Protein AF-A0A401NUE8-F1 (afdb_monomer)

Solvent-accessible surface area (backbone atoms only — not comparable to full-atom values): 13425 Å² total; per-residue (Å²): 134,87,85,87,86,86,84,87,84,83,85,82,85,78,88,81,87,78,81,85,80,76,94,73,85,77,80,76,77,89,67,96,67,96,67,89,74,79,69,79,79,77,74,78,69,69,94,63,81,48,71,63,58,51,48,37,50,53,36,49,52,46,35,54,51,25,50,51,48,31,54,54,28,46,51,53,25,51,53,28,44,49,52,24,38,51,32,46,52,51,43,43,52,52,52,54,53,48,63,75,38,66,96,75,61,53,72,72,56,48,51,55,53,50,51,52,52,52,52,37,51,53,52,26,48,54,30,45,55,52,22,53,58,29,46,57,52,28,54,51,23,48,54,47,29,53,54,27,18,50,51,15,44,76,55,71,32,54,71,59,16,56,50,40,51,52,52,48,54,53,49,51,53,56,50,50,59,54,48,53,51,34,52,54,46,50,54,51,39,53,52,53,53,54,52,47,54,52,53,50,53,52,49,55,51,51,54,49,50,52,53,56,67,72,58,59,76,72,70,88,74,72,65,79,80,75,80,72,87,133

Secondary structure (DSSP, 8-state):
-----------------PPP--------------------------SPPPHHHHHHHHHHHHHHHHHHHHHHHHHHHHHHHHHHHHHHHHHHHHHHHHHTTTTTS-HHHHHHHHHHHHHHHHHHHHHHHHHHHHHHHHHHHHHHHHHHHHHHHHTT-HHHHHHHHHHHHHHHHHHHHHHHHHHHHHHHHHHHHHHHHHHHHHHHHHHHHHHHHTT--------GGGS---

InterPro domains:
  IPR009062 Smac/DIABLO-like superfamily [SSF46984] (49-230)
  IPR015142 Smac/DIABLO protein [PF09057] (22-230)
  IPR015142 Smac/DIABLO protein [PTHR32247] (23-230)

Mean predicted aligned error: 14.66 Å

Foldseek 3Di:
DDDDDDDDDDDDDDDDDDDDDDDDDDPDDDDPDDDPPPDPPPPVDDPDQDVLNVLLVVLLVLLVVLLVQLVVLLVQLLVLLVQLLVLLVVLLVLLVVLLVCPPPDDPVVNVVSVVVSVVSVVSSVVSVVSNVVSVVSNVVSLVSLQVSLVSCVVSVVPVSNVVSVVSSVVSVVSSVVSVVSSVVSVVSSVVSVVVSVVSVVVSVVVVVVVVVVVPDPDPPPPPCVPVDDD

Sequence (230 aa):
MSRCSRLSRTFSV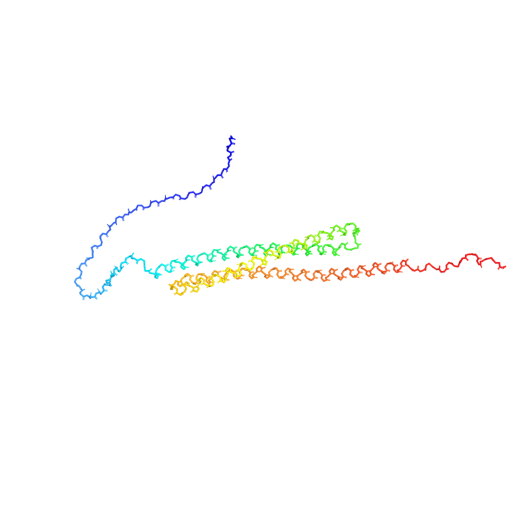ALYHSRSPCRRWQRVALGLGATLAAVPISQSESTALTHEDLIKRAVSLVTDGANTFLSQTTLALIDALTEYTKAVHILISLQRRYAGLVGHISEKEEEAIWQVIIEARVKMNMHREKYLSFEARWMAAVSLSEKAAEAAYQAGADSASVTAHTHIQMAQSQVEEIKQLALKAEAKLAQVQVEEIVVKRIEEAAVKARKEAGNLPAKEEVPEQYLRED

Organism: Scyliorhinus torazame (NCBI:txid75743)

Structure (mmCIF, N/CA/C/O backbone):
data_AF-A0A401NUE8-F1
#
_entry.id   AF-A0A401NUE8-F1
#
loop_
_atom_site.group_PDB
_atom_site.id
_atom_site.type_symbol
_atom_site.label_atom_id
_atom_site.label_alt_id
_atom_site.label_comp_id
_atom_site.label_asym_id
_atom_site.label_entity_id
_atom_site.label_seq_id
_atom_site.pdbx_PDB_ins_code
_atom_site.Cartn_x
_atom_site.Cartn_y
_atom_site.Cartn_z
_atom_site.occupancy
_atom_site.B_iso_or_equiv
_atom_site.auth_seq_id
_atom_site.auth_comp_id
_atom_site.auth_asym_id
_atom_site.auth_atom_id
_atom_site.pdbx_PDB_model_num
ATOM 1 N N . MET A 1 1 ? 4.935 47.899 -3.147 1.00 37.03 1 MET A N 1
ATOM 2 C CA . MET A 1 1 ? 6.133 48.414 -2.446 1.00 37.03 1 MET A CA 1
ATOM 3 C C . MET A 1 1 ? 6.578 47.373 -1.425 1.00 37.03 1 MET A C 1
ATOM 5 O O . MET A 1 1 ? 5.709 46.842 -0.754 1.00 37.03 1 MET A O 1
ATOM 9 N N . SER A 1 2 ? 7.892 47.100 -1.382 1.00 38.12 2 SER A N 1
ATOM 10 C CA . SER A 1 2 ? 8.688 46.385 -0.348 1.00 38.12 2 SER A CA 1
ATOM 11 C C . SER A 1 2 ? 8.310 44.926 -0.028 1.00 38.12 2 SER A C 1
ATOM 13 O O . SER A 1 2 ? 7.248 44.680 0.519 1.00 38.12 2 SER A O 1
ATOM 15 N N . ARG A 1 3 ? 9.028 43.875 -0.466 1.00 36.88 3 ARG A N 1
ATOM 16 C CA . ARG A 1 3 ? 10.446 43.421 -0.331 1.00 36.88 3 ARG A CA 1
ATOM 17 C C . ARG A 1 3 ? 10.878 42.913 1.060 1.00 36.88 3 ARG A C 1
ATOM 19 O O . ARG A 1 3 ? 10.709 43.605 2.053 1.00 36.88 3 ARG A O 1
ATOM 26 N N . CYS A 1 4 ? 11.603 41.781 0.984 1.00 39.56 4 CYS A N 1
ATOM 27 C CA . CYS A 1 4 ? 12.468 41.082 1.955 1.00 39.56 4 CYS A CA 1
ATOM 28 C C . CYS A 1 4 ? 11.778 40.168 2.989 1.00 39.56 4 CYS A C 1
ATOM 30 O O . CYS A 1 4 ? 10.793 40.554 3.592 1.00 39.56 4 CYS A O 1
ATOM 32 N N . SER A 1 5 ? 12.249 38.956 3.317 1.00 37.97 5 SER A N 1
ATOM 33 C CA . SER A 1 5 ? 13.375 38.114 2.854 1.00 37.97 5 SER A CA 1
ATOM 34 C C . SER A 1 5 ? 13.415 36.851 3.733 1.00 37.97 5 SER A C 1
ATOM 36 O O . SER A 1 5 ? 13.345 36.999 4.956 1.00 37.97 5 SER A O 1
ATOM 38 N N . ARG A 1 6 ? 13.609 35.636 3.186 1.00 39.34 6 ARG A N 1
ATOM 39 C CA . ARG A 1 6 ? 14.132 34.507 3.987 1.00 39.34 6 ARG A CA 1
ATOM 40 C C . ARG A 1 6 ? 14.741 33.364 3.149 1.00 39.34 6 ARG A C 1
ATOM 42 O O . ARG A 1 6 ? 14.037 32.591 2.521 1.00 39.34 6 ARG A O 1
ATOM 49 N N . LEU A 1 7 ? 16.076 33.324 3.199 1.00 41.44 7 LEU A N 1
ATOM 50 C CA . LEU A 1 7 ? 16.992 32.172 3.224 1.00 41.44 7 LEU A CA 1
ATOM 51 C C . LEU A 1 7 ? 16.869 31.066 2.158 1.00 41.44 7 LEU A C 1
ATOM 53 O O . LEU A 1 7 ? 16.272 30.017 2.366 1.00 41.44 7 LEU A O 1
ATOM 57 N N . SER A 1 8 ? 17.630 31.279 1.083 1.00 34.97 8 SER A N 1
ATOM 58 C CA . SER A 1 8 ? 18.243 30.236 0.260 1.00 34.97 8 SER A CA 1
ATOM 59 C C . SER A 1 8 ? 19.500 29.696 0.964 1.00 34.97 8 SER A C 1
ATOM 61 O O . SER A 1 8 ? 20.335 30.484 1.417 1.00 34.97 8 SER A O 1
ATOM 63 N N . ARG A 1 9 ? 19.647 28.369 1.062 1.00 36.47 9 ARG A N 1
ATOM 64 C CA . ARG A 1 9 ? 20.935 27.701 1.308 1.00 36.47 9 ARG A CA 1
ATOM 65 C C . ARG A 1 9 ? 21.231 26.781 0.133 1.00 36.47 9 ARG A C 1
ATOM 67 O O . ARG A 1 9 ? 20.678 25.695 0.010 1.00 36.47 9 ARG A O 1
ATOM 74 N N . THR A 1 10 ? 22.111 27.274 -0.720 1.00 35.97 10 THR A N 1
ATOM 75 C CA . THR A 1 10 ? 22.858 26.542 -1.732 1.00 35.97 10 THR A CA 1
ATOM 76 C C . THR A 1 10 ? 23.948 25.708 -1.055 1.00 35.97 10 THR A C 1
ATOM 78 O O . THR A 1 10 ? 24.663 26.204 -0.186 1.00 35.97 10 THR A O 1
ATOM 81 N N . PHE A 1 11 ? 24.112 24.454 -1.474 1.00 33.97 11 PHE A N 1
ATOM 82 C CA . PHE A 1 11 ? 25.374 23.734 -1.314 1.00 33.97 11 PHE A CA 1
ATOM 83 C C . PHE A 1 11 ? 26.024 23.630 -2.692 1.00 33.97 11 PHE A C 1
ATOM 85 O O . PHE A 1 11 ? 25.656 22.800 -3.518 1.00 33.97 11 PHE A O 1
ATOM 92 N N . SER A 1 12 ? 26.970 24.535 -2.935 1.00 33.91 12 SER A N 1
ATOM 93 C CA . SER A 1 12 ? 27.940 24.444 -4.020 1.00 33.91 12 SER A CA 1
ATOM 94 C C . SER A 1 12 ? 29.061 23.511 -3.573 1.00 33.91 12 SER A C 1
ATOM 96 O O . SER A 1 12 ? 29.763 23.822 -2.612 1.00 33.91 12 SER A O 1
ATOM 98 N N . VAL A 1 13 ? 29.266 22.396 -4.271 1.00 40.47 13 VAL A N 1
ATOM 99 C CA . VAL A 1 13 ? 30.528 21.652 -4.191 1.00 40.47 13 VAL A CA 1
ATOM 100 C C . VAL A 1 13 ? 31.401 22.139 -5.339 1.00 40.47 13 VAL A C 1
ATOM 102 O O . VAL A 1 13 ? 31.084 21.960 -6.513 1.00 40.47 13 VAL A O 1
ATOM 105 N N . ALA A 1 14 ? 32.457 22.855 -4.965 1.00 38.81 14 ALA A N 1
ATOM 106 C CA . ALA A 1 14 ? 33.411 23.466 -5.868 1.00 38.81 14 ALA A CA 1
ATOM 107 C C . ALA A 1 14 ? 34.383 22.436 -6.462 1.00 38.81 14 ALA A C 1
ATOM 109 O O . ALA A 1 14 ? 34.837 21.504 -5.801 1.00 38.81 14 ALA A O 1
ATOM 110 N N . LEU A 1 15 ? 34.709 22.695 -7.726 1.00 39.69 15 LEU A N 1
ATOM 111 C CA . LEU A 1 15 ? 35.813 22.174 -8.522 1.00 39.69 15 LEU A CA 1
ATOM 112 C C . LEU A 1 15 ? 37.124 22.008 -7.736 1.00 39.69 15 LEU A C 1
ATOM 114 O O . LEU A 1 15 ? 37.643 22.977 -7.186 1.00 39.69 15 LEU A O 1
ATOM 118 N N . TYR A 1 16 ? 37.743 20.831 -7.855 1.00 32.94 16 TYR A N 1
ATOM 119 C CA . TYR A 1 16 ? 39.198 20.705 -7.811 1.00 32.94 16 TYR A CA 1
ATOM 120 C C . TYR A 1 16 ? 39.710 20.195 -9.158 1.00 32.94 16 TYR A C 1
ATOM 122 O O . TYR A 1 16 ? 39.575 19.033 -9.530 1.00 32.94 16 TYR A O 1
ATOM 130 N N . HIS A 1 17 ? 40.290 21.137 -9.894 1.00 38.53 17 HIS A N 1
ATOM 131 C CA . HIS A 1 17 ? 41.150 20.929 -11.047 1.00 38.53 17 HIS A CA 1
ATOM 132 C C . HIS A 1 17 ? 42.429 20.223 -10.567 1.00 38.53 17 HIS A C 1
ATOM 134 O O . HIS A 1 17 ? 43.214 20.817 -9.827 1.00 38.53 17 HIS A O 1
ATOM 140 N N . SER A 1 18 ? 42.659 18.977 -10.986 1.00 32.72 18 SER A N 1
ATOM 141 C CA . SER A 1 18 ? 43.982 18.356 -10.880 1.00 32.72 18 SER A CA 1
ATOM 142 C C . SER A 1 18 ? 44.678 18.446 -12.232 1.00 32.72 18 SER A C 1
ATOM 144 O O . SER A 1 18 ? 44.207 17.924 -13.242 1.00 32.72 18 SER A O 1
ATOM 146 N N . ARG A 1 19 ? 45.784 19.189 -12.226 1.00 37.06 19 ARG A N 1
ATOM 147 C CA . ARG A 1 19 ? 46.715 19.390 -13.331 1.00 37.06 19 ARG A CA 1
ATOM 148 C C . ARG A 1 19 ? 47.272 18.059 -13.834 1.00 37.06 19 ARG A C 1
ATOM 150 O O . ARG A 1 19 ? 47.758 17.239 -13.062 1.00 37.06 19 ARG A O 1
ATOM 157 N N . SER A 1 20 ? 47.308 17.940 -15.154 1.00 49.56 20 SER A N 1
ATOM 158 C CA . SER A 1 20 ? 48.135 17.012 -15.921 1.00 49.56 20 SER A CA 1
ATOM 159 C C . SER A 1 20 ? 49.592 16.995 -15.441 1.00 49.56 20 SER A C 1
ATOM 161 O O . SER A 1 20 ? 50.170 18.061 -15.212 1.00 49.56 20 SER A O 1
ATOM 163 N N . PRO A 1 21 ? 50.243 15.821 -15.458 1.00 40.91 21 PRO A N 1
ATOM 164 C CA . PRO A 1 21 ? 51.649 15.766 -15.825 1.00 40.91 21 PRO A CA 1
ATOM 165 C C . PRO A 1 21 ? 51.887 14.838 -17.021 1.00 40.91 21 PRO A C 1
ATOM 167 O O . PRO A 1 21 ? 51.531 13.666 -17.029 1.00 40.91 21 PRO A O 1
ATOM 170 N N . CYS A 1 22 ? 52.566 15.424 -18.005 1.00 33.94 22 CYS A N 1
ATOM 171 C CA . CYS A 1 22 ? 53.559 14.815 -18.881 1.00 33.94 22 CYS A CA 1
ATOM 172 C C . CYS A 1 22 ? 53.204 13.514 -19.615 1.00 33.94 22 CYS A C 1
ATOM 174 O O . CYS A 1 22 ? 53.384 12.402 -19.124 1.00 33.94 22 CYS A O 1
ATOM 176 N N . ARG A 1 23 ? 52.925 13.701 -20.914 1.00 49.94 23 ARG A N 1
ATOM 177 C CA . ARG A 1 23 ? 53.371 12.822 -22.004 1.00 49.94 23 ARG A CA 1
ATOM 178 C C . ARG A 1 23 ? 54.720 12.178 -21.656 1.00 49.94 23 ARG A C 1
ATOM 180 O O . ARG A 1 23 ? 55.751 12.847 -21.694 1.00 49.94 23 ARG A O 1
ATOM 187 N N . ARG A 1 24 ? 54.720 10.877 -21.374 1.00 34.94 24 ARG A N 1
ATOM 188 C CA . ARG A 1 24 ? 55.936 10.066 -21.327 1.00 34.94 24 ARG A CA 1
ATOM 189 C C . ARG A 1 24 ? 55.973 9.221 -22.589 1.00 34.94 24 ARG A C 1
ATOM 191 O O . ARG A 1 24 ? 55.185 8.301 -22.759 1.00 34.94 24 ARG A O 1
ATOM 198 N N . TRP A 1 25 ? 56.870 9.591 -23.495 1.00 44.78 25 TRP A N 1
ATOM 199 C CA . TRP A 1 25 ? 57.236 8.768 -24.637 1.00 44.78 25 TRP A CA 1
ATOM 200 C C . TRP A 1 25 ? 57.785 7.441 -24.113 1.00 44.78 25 TRP A C 1
ATOM 202 O O . TRP A 1 25 ? 58.868 7.410 -23.528 1.00 44.78 25 TRP A O 1
ATOM 212 N N . GLN A 1 26 ? 57.066 6.345 -24.329 1.00 41.97 26 GLN A N 1
ATOM 213 C CA . GLN A 1 26 ? 57.687 5.030 -24.323 1.00 41.97 26 GLN A CA 1
ATOM 214 C C . GLN A 1 26 ? 58.240 4.787 -25.725 1.00 41.97 26 GLN A C 1
ATOM 216 O O . GLN A 1 26 ? 57.522 4.429 -26.653 1.00 41.97 26 GLN A O 1
ATOM 221 N N . ARG A 1 27 ? 59.549 5.029 -25.870 1.00 45.53 27 ARG A N 1
ATOM 222 C CA . ARG A 1 27 ? 60.350 4.383 -26.910 1.00 45.53 27 ARG A CA 1
ATOM 223 C C . ARG A 1 27 ? 60.257 2.882 -26.658 1.00 45.53 27 ARG A C 1
ATOM 225 O O . ARG A 1 27 ? 60.829 2.391 -25.688 1.00 45.53 27 ARG A O 1
ATOM 232 N N . VAL A 1 28 ? 59.521 2.179 -27.508 1.00 49.59 28 VAL A N 1
ATOM 233 C CA . VAL A 1 28 ? 59.592 0.722 -27.579 1.00 49.59 28 VAL A CA 1
ATOM 234 C C . VAL A 1 28 ? 60.919 0.395 -28.255 1.00 49.59 28 VAL A C 1
ATOM 236 O O . VAL A 1 28 ? 61.182 0.833 -29.375 1.00 49.59 28 VAL A O 1
ATOM 239 N N . ALA A 1 29 ? 61.797 -0.284 -27.521 1.00 47.56 29 ALA A N 1
ATOM 240 C CA . ALA A 1 29 ? 63.053 -0.786 -28.044 1.00 47.56 29 ALA A CA 1
ATOM 241 C C . ALA A 1 29 ? 62.758 -1.809 -29.149 1.00 47.56 29 ALA A C 1
ATOM 243 O O . ALA A 1 29 ? 62.037 -2.781 -28.930 1.00 47.56 29 ALA A O 1
ATOM 244 N N . LEU A 1 30 ? 63.318 -1.569 -30.335 1.00 48.94 30 LEU A N 1
ATOM 245 C CA . LEU A 1 30 ? 63.378 -2.525 -31.434 1.00 48.94 30 LEU A CA 1
ATOM 246 C C . LEU A 1 30 ? 64.251 -3.711 -31.004 1.00 48.94 30 LEU A C 1
ATOM 248 O O . LEU A 1 30 ? 65.474 -3.662 -31.101 1.00 48.94 30 LEU A O 1
ATOM 252 N N . GLY A 1 31 ? 63.610 -4.762 -30.501 1.00 48.50 31 GLY A N 1
ATOM 253 C CA . GLY A 1 31 ? 64.181 -6.100 -30.436 1.00 48.50 31 GLY A CA 1
ATOM 254 C C . GLY A 1 31 ? 63.831 -6.846 -31.719 1.00 48.50 31 GLY A C 1
ATOM 255 O O . GLY A 1 31 ? 62.655 -7.028 -32.027 1.00 48.50 31 GLY A O 1
ATOM 256 N N . LEU A 1 32 ? 64.848 -7.256 -32.477 1.00 48.28 32 LEU A N 1
ATOM 257 C CA . LEU A 1 32 ? 64.726 -8.164 -33.616 1.00 48.28 32 LEU A CA 1
ATOM 258 C C . LEU A 1 32 ? 64.203 -9.521 -33.126 1.00 48.28 32 LEU A C 1
ATOM 260 O O . LEU A 1 32 ? 64.956 -10.357 -32.638 1.00 48.28 32 LEU A O 1
ATOM 264 N N . GLY A 1 33 ? 62.898 -9.721 -33.250 1.00 48.12 33 GLY A N 1
ATOM 265 C CA . GLY A 1 33 ? 62.219 -10.984 -33.002 1.00 48.12 33 GLY A CA 1
ATOM 266 C C . GLY A 1 33 ? 60.896 -10.950 -33.744 1.00 48.12 33 GLY A C 1
ATOM 267 O O . GLY A 1 33 ? 59.916 -10.409 -33.245 1.00 48.12 33 GLY A O 1
ATOM 268 N N . ALA A 1 34 ? 60.895 -11.453 -34.976 1.00 52.75 34 ALA A N 1
ATOM 269 C CA . ALA A 1 34 ? 59.713 -11.538 -35.817 1.00 52.75 34 ALA A CA 1
ATOM 270 C C . ALA A 1 34 ? 58.732 -12.575 -35.245 1.00 52.75 34 ALA A C 1
ATOM 272 O O . ALA A 1 34 ? 58.721 -13.731 -35.657 1.00 52.75 34 ALA A O 1
ATOM 273 N N . THR A 1 35 ? 57.897 -12.166 -34.296 1.00 52.91 35 THR A N 1
ATOM 274 C CA . THR A 1 35 ? 56.602 -12.806 -34.076 1.00 52.91 35 THR A CA 1
ATOM 275 C C . THR A 1 35 ? 55.549 -11.847 -34.610 1.00 52.91 35 THR A C 1
ATOM 277 O O . THR A 1 35 ? 55.470 -10.687 -34.208 1.00 52.91 35 THR A O 1
ATOM 280 N N . LEU A 1 36 ? 54.792 -12.306 -35.607 1.00 55.97 36 LEU A N 1
ATOM 281 C CA . LEU A 1 36 ? 53.665 -11.584 -36.191 1.00 55.97 36 LEU A CA 1
ATOM 282 C C . LEU A 1 36 ? 52.567 -11.450 -35.128 1.00 55.97 36 LEU A C 1
ATOM 284 O O . LEU A 1 36 ? 51.607 -12.214 -35.101 1.00 55.97 36 LEU A O 1
ATOM 288 N N . ALA A 1 37 ? 52.725 -10.497 -34.214 1.00 57.53 37 ALA A N 1
ATOM 289 C CA . ALA A 1 37 ? 51.640 -10.038 -33.372 1.00 57.53 37 ALA A CA 1
ATOM 290 C C . ALA A 1 37 ? 50.687 -9.260 -34.282 1.00 57.53 37 ALA A C 1
ATOM 292 O O . ALA A 1 37 ? 50.952 -8.114 -34.648 1.00 57.53 37 ALA A O 1
ATOM 293 N N . ALA A 1 38 ? 49.605 -9.915 -34.701 1.00 58.47 38 ALA A N 1
ATOM 294 C CA . ALA A 1 38 ? 48.485 -9.257 -35.348 1.00 58.47 38 ALA A CA 1
ATOM 295 C C . ALA A 1 38 ? 47.911 -8.230 -34.363 1.00 58.47 38 ALA A C 1
ATOM 297 O O . ALA A 1 38 ? 47.139 -8.564 -33.468 1.00 58.47 38 ALA A O 1
ATOM 298 N N . VAL A 1 39 ? 48.344 -6.976 -34.486 1.00 59.97 39 VAL A N 1
ATOM 299 C CA . VAL A 1 39 ? 47.703 -5.857 -33.804 1.00 59.97 39 VAL A CA 1
ATOM 300 C C . VAL A 1 39 ? 46.335 -5.708 -34.465 1.00 59.97 39 VAL A C 1
ATOM 302 O O . VAL A 1 39 ? 46.299 -5.490 -35.680 1.00 59.97 39 VAL A O 1
ATOM 305 N N . PRO A 1 40 ? 45.215 -5.857 -33.733 1.00 56.25 40 PRO A N 1
ATOM 306 C CA .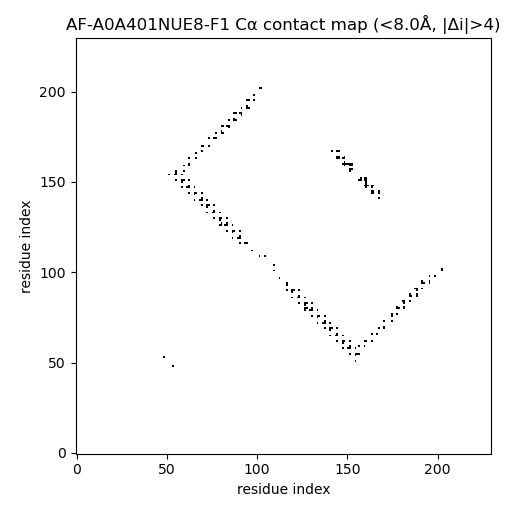 PRO A 1 40 ? 43.910 -5.623 -34.321 1.00 56.25 40 PRO A CA 1
ATOM 307 C C . PRO A 1 40 ? 43.887 -4.175 -34.804 1.00 56.25 40 PRO A C 1
ATOM 309 O O . PRO A 1 40 ? 44.015 -3.234 -34.018 1.00 56.25 40 PRO A O 1
ATOM 312 N N . ILE A 1 41 ? 43.785 -4.001 -36.120 1.00 52.12 41 ILE A N 1
ATOM 313 C CA . ILE A 1 41 ? 43.528 -2.702 -36.722 1.00 52.12 41 ILE A CA 1
ATOM 314 C C . ILE A 1 41 ? 42.113 -2.344 -36.277 1.00 52.12 41 ILE A C 1
ATOM 316 O O . ILE A 1 41 ? 41.137 -2.842 -36.829 1.00 52.12 41 ILE A O 1
ATOM 320 N N . SER A 1 42 ? 42.008 -1.517 -35.238 1.00 55.94 42 SER A N 1
ATOM 321 C CA . SER A 1 42 ? 40.778 -0.802 -34.927 1.00 55.94 42 SER A CA 1
ATOM 322 C C . SER A 1 42 ? 40.535 0.156 -36.089 1.00 55.94 42 SER A C 1
ATOM 324 O O . SER A 1 42 ? 41.045 1.277 -36.112 1.00 55.94 42 SER A O 1
ATOM 326 N N . GLN A 1 43 ? 39.848 -0.326 -37.125 1.00 46.97 43 GLN A N 1
ATOM 327 C CA . GLN A 1 43 ? 39.170 0.558 -38.053 1.00 46.97 43 GLN A CA 1
ATOM 328 C C . GLN A 1 43 ? 38.132 1.278 -37.203 1.00 46.97 43 GLN A C 1
ATOM 330 O O . GLN A 1 43 ? 37.134 0.690 -36.798 1.00 46.97 43 GLN A O 1
ATOM 335 N N . SER A 1 44 ? 38.421 2.528 -36.848 1.00 55.31 44 SER A N 1
ATOM 336 C CA . SER A 1 44 ? 37.442 3.419 -36.247 1.00 55.31 44 SER A CA 1
ATOM 337 C C . SER A 1 44 ? 36.383 3.704 -37.309 1.00 55.31 44 SER A C 1
ATOM 339 O O . SER A 1 44 ? 36.448 4.722 -38.004 1.00 55.31 44 SER A O 1
ATOM 341 N N . GLU A 1 45 ? 35.458 2.761 -37.489 1.00 51.34 45 GLU A N 1
ATOM 342 C CA . GLU A 1 45 ? 34.187 3.023 -38.142 1.00 51.34 45 GLU A CA 1
ATOM 343 C C . GLU A 1 45 ? 33.595 4.267 -37.481 1.00 51.34 45 GLU A C 1
ATOM 345 O O . GLU A 1 45 ? 33.689 4.463 -36.267 1.00 51.34 45 GLU A O 1
ATOM 350 N N . SER A 1 46 ? 33.124 5.173 -38.330 1.00 49.56 46 SER A N 1
ATOM 351 C CA . SER A 1 46 ? 32.734 6.537 -37.997 1.00 49.56 46 SER A CA 1
ATOM 352 C C . SER A 1 46 ? 32.039 6.651 -36.643 1.00 49.56 46 SER A C 1
ATOM 354 O O . SER A 1 46 ? 31.066 5.952 -36.383 1.00 49.56 46 SER A O 1
ATOM 356 N N . THR A 1 47 ? 32.476 7.623 -35.845 1.00 57.12 47 THR A N 1
ATOM 357 C CA . THR A 1 47 ? 31.910 8.111 -34.576 1.00 57.12 47 THR A CA 1
ATOM 358 C C . THR A 1 47 ? 30.477 8.674 -34.701 1.00 57.12 47 THR A C 1
ATOM 360 O O . THR A 1 47 ? 30.100 9.601 -33.986 1.00 57.12 47 THR A O 1
ATOM 363 N N . ALA A 1 48 ? 29.679 8.175 -35.643 1.00 64.25 48 ALA A N 1
ATOM 364 C CA . ALA A 1 48 ? 28.255 8.425 -35.745 1.00 64.25 48 ALA A CA 1
ATOM 365 C C . ALA A 1 48 ? 27.547 7.389 -34.869 1.00 64.25 48 ALA A C 1
ATOM 367 O O . ALA A 1 48 ? 27.741 6.190 -35.046 1.00 64.25 48 ALA A O 1
ATOM 368 N N . LEU A 1 49 ? 26.759 7.856 -33.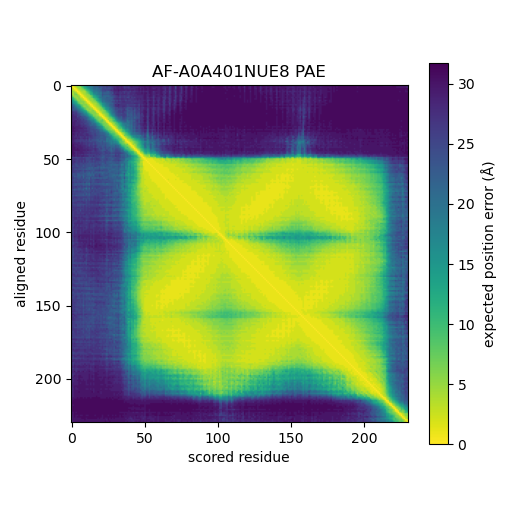899 1.00 75.75 49 LEU A N 1
ATOM 369 C CA . LEU A 1 49 ? 25.956 6.978 -33.049 1.00 75.75 49 LEU A CA 1
ATOM 370 C C . LEU A 1 49 ? 25.087 6.097 -33.937 1.00 75.75 49 LEU A C 1
ATOM 372 O O . LEU A 1 49 ? 24.276 6.612 -34.711 1.00 75.75 49 LEU A O 1
ATOM 376 N N . THR A 1 50 ? 25.269 4.786 -33.825 1.00 88.00 50 THR A N 1
ATOM 377 C CA . THR A 1 50 ? 24.417 3.845 -34.541 1.00 88.00 50 THR A CA 1
ATOM 378 C C . THR A 1 50 ? 22.995 3.936 -33.985 1.00 88.00 50 THR A C 1
ATOM 380 O O . THR A 1 50 ? 22.774 4.382 -32.853 1.00 88.00 50 THR A O 1
ATOM 383 N N . HIS A 1 51 ? 22.002 3.512 -34.767 1.00 89.19 51 HIS A N 1
ATOM 384 C CA . HIS A 1 51 ? 20.631 3.424 -34.260 1.00 89.19 51 HIS A CA 1
ATOM 385 C C . HIS A 1 51 ? 20.542 2.524 -33.018 1.00 89.19 51 HIS A C 1
ATOM 387 O O . HIS A 1 51 ? 19.797 2.848 -32.099 1.00 89.19 51 HIS A O 1
ATOM 393 N N . GLU A 1 52 ? 21.371 1.484 -32.933 1.00 90.00 52 GLU A N 1
ATOM 394 C CA . GLU A 1 52 ? 21.493 0.624 -31.751 1.00 90.00 52 GLU A CA 1
ATOM 395 C C . GLU A 1 52 ? 21.995 1.384 -30.515 1.00 90.00 52 GLU A C 1
ATOM 397 O O . GLU A 1 52 ? 21.428 1.252 -29.430 1.00 90.00 52 GLU A O 1
ATOM 402 N N . ASP A 1 53 ? 23.006 2.248 -30.659 1.00 90.31 53 ASP A N 1
ATOM 403 C CA . ASP A 1 53 ? 23.493 3.074 -29.545 1.00 90.31 53 ASP A CA 1
ATOM 404 C C . ASP A 1 53 ? 22.423 4.059 -29.056 1.00 90.31 53 ASP A C 1
ATOM 406 O O . ASP A 1 53 ? 22.305 4.325 -27.855 1.00 90.31 53 ASP A O 1
ATOM 410 N N . LEU A 1 54 ? 21.628 4.606 -29.981 1.00 93.50 54 LEU A N 1
ATOM 411 C CA . LEU A 1 54 ? 20.502 5.477 -29.648 1.00 93.50 54 LEU A CA 1
ATOM 412 C C . LEU A 1 54 ? 19.386 4.707 -28.929 1.00 93.50 54 LEU A C 1
ATOM 414 O O . LEU A 1 54 ? 18.865 5.206 -27.930 1.00 93.50 54 LEU A O 1
ATOM 418 N N . ILE A 1 55 ? 19.060 3.493 -29.382 1.00 94.31 55 ILE A N 1
ATOM 419 C CA . ILE A 1 55 ? 18.063 2.620 -28.749 1.00 94.31 55 ILE A CA 1
ATOM 420 C C . ILE A 1 55 ? 18.510 2.242 -27.334 1.00 94.31 55 ILE A C 1
ATOM 422 O O . ILE A 1 55 ? 17.750 2.445 -26.388 1.00 94.31 55 ILE A O 1
ATOM 426 N N . LYS A 1 56 ? 19.761 1.805 -27.142 1.00 93.44 56 LYS A N 1
ATOM 427 C CA . LYS A 1 56 ? 20.311 1.491 -25.810 1.00 93.44 56 LYS A CA 1
ATOM 428 C C . LYS A 1 56 ? 20.214 2.672 -24.847 1.00 93.44 56 LYS A C 1
ATOM 430 O O . LYS A 1 56 ? 19.837 2.498 -23.690 1.00 93.44 56 LYS A O 1
ATOM 435 N N . ARG A 1 57 ? 20.505 3.890 -25.318 1.00 93.31 57 ARG A N 1
ATOM 436 C CA . ARG A 1 57 ? 20.364 5.115 -24.510 1.00 93.31 57 ARG A CA 1
ATOM 437 C C . ARG A 1 57 ? 18.913 5.412 -24.156 1.00 93.31 57 ARG A C 1
ATOM 439 O O . ARG A 1 57 ? 18.630 5.713 -22.999 1.00 93.31 57 ARG A O 1
ATOM 446 N N . ALA A 1 58 ? 18.005 5.324 -25.126 1.00 96.06 58 ALA A N 1
ATOM 447 C CA . ALA A 1 58 ? 16.581 5.537 -24.888 1.00 96.06 58 ALA A CA 1
ATOM 448 C C . ALA A 1 58 ? 16.043 4.540 -23.854 1.00 96.06 58 ALA A C 1
ATOM 450 O O . ALA A 1 58 ? 15.344 4.929 -22.923 1.00 96.06 58 ALA A O 1
ATOM 451 N N . VAL A 1 59 ? 16.433 3.271 -23.962 1.00 96.56 59 VAL A N 1
ATOM 452 C CA . VAL A 1 59 ? 15.999 2.230 -23.032 1.00 96.56 59 VAL A CA 1
ATOM 453 C C . VAL A 1 59 ? 16.623 2.387 -21.643 1.00 96.56 59 VAL A C 1
ATOM 455 O O . VAL A 1 59 ? 15.931 2.179 -20.647 1.00 96.56 59 VAL A O 1
ATOM 458 N N . SER A 1 60 ? 17.880 2.830 -21.539 1.00 93.75 60 SER A N 1
ATOM 459 C CA . SER A 1 60 ? 18.471 3.199 -20.243 1.00 93.75 60 SER A CA 1
ATOM 460 C C . SER A 1 60 ? 17.650 4.293 -19.554 1.00 93.75 60 SER A C 1
ATOM 462 O O . SER A 1 60 ? 17.303 4.146 -18.388 1.00 93.75 60 SER A O 1
ATOM 464 N N . LEU A 1 61 ? 17.249 5.340 -20.288 1.00 96.00 61 LEU A N 1
ATOM 465 C CA . LEU A 1 61 ? 16.393 6.408 -19.752 1.00 96.00 61 LEU A CA 1
ATOM 466 C C . LEU A 1 61 ? 15.009 5.897 -19.326 1.00 96.00 61 LEU A C 1
ATOM 468 O O . LEU A 1 61 ? 14.498 6.307 -18.285 1.00 96.00 61 LEU A O 1
ATOM 472 N N . VAL A 1 62 ? 14.401 4.999 -20.111 1.00 97.56 62 VAL A N 1
ATOM 473 C CA . VAL A 1 62 ? 13.123 4.356 -19.756 1.00 97.56 62 VAL A CA 1
ATOM 474 C C . VAL A 1 62 ? 13.271 3.537 -18.474 1.00 97.56 62 VAL A C 1
ATOM 476 O O . VAL A 1 62 ? 12.413 3.620 -17.599 1.00 97.56 62 VAL A O 1
ATOM 479 N N . THR A 1 63 ? 14.371 2.799 -18.336 1.00 96.94 63 THR A N 1
ATOM 480 C CA . THR A 1 63 ? 14.658 1.973 -17.159 1.00 96.94 63 THR A CA 1
ATOM 481 C C . THR A 1 63 ? 14.881 2.832 -15.914 1.00 96.94 63 THR A C 1
ATOM 483 O O . THR A 1 63 ? 14.296 2.557 -14.869 1.00 96.94 63 THR A O 1
ATOM 486 N N . ASP A 1 64 ? 15.645 3.921 -16.019 1.00 96.19 64 ASP A N 1
ATOM 487 C CA . ASP A 1 64 ? 15.875 4.856 -14.910 1.00 96.19 64 ASP A CA 1
ATOM 488 C C . ASP A 1 64 ? 14.583 5.574 -14.484 1.00 96.19 64 ASP A C 1
ATOM 490 O O . ASP A 1 64 ? 14.302 5.734 -13.289 1.00 96.19 64 ASP A O 1
ATOM 494 N N . GLY A 1 65 ? 13.759 5.971 -15.458 1.00 98.00 65 GLY A N 1
ATOM 495 C CA . GLY A 1 65 ? 12.444 6.562 -15.217 1.00 98.00 65 GLY A CA 1
ATOM 496 C C . GLY A 1 65 ? 11.483 5.587 -14.535 1.00 98.00 65 GLY A C 1
ATOM 497 O O . GLY A 1 65 ? 10.836 5.951 -13.550 1.00 98.00 65 GLY A O 1
ATOM 498 N N . ALA A 1 66 ? 11.433 4.338 -15.005 1.00 98.19 66 ALA A N 1
ATOM 499 C CA . ALA A 1 66 ? 10.629 3.280 -14.402 1.00 98.19 66 ALA A CA 1
ATOM 500 C C . ALA A 1 66 ? 11.096 2.966 -12.973 1.00 98.19 66 ALA A C 1
ATOM 502 O O . ALA A 1 66 ? 10.277 2.931 -12.057 1.00 98.19 66 ALA A O 1
ATOM 503 N N . ASN A 1 67 ? 12.410 2.864 -12.746 1.00 97.06 67 ASN A N 1
ATOM 504 C CA . ASN A 1 67 ? 12.992 2.685 -11.416 1.00 97.06 67 ASN A CA 1
ATOM 505 C C . ASN A 1 67 ? 12.624 3.833 -10.469 1.00 97.06 67 ASN A C 1
ATOM 507 O O . ASN A 1 67 ? 12.212 3.586 -9.338 1.00 97.06 67 ASN A O 1
ATOM 511 N N . THR A 1 68 ? 12.706 5.083 -10.932 1.00 98.38 68 THR A N 1
ATOM 512 C CA . THR A 1 68 ? 12.309 6.251 -10.131 1.00 98.38 68 THR A CA 1
ATOM 513 C C . THR A 1 68 ? 10.828 6.191 -9.769 1.00 98.38 68 THR A C 1
ATOM 515 O O . THR A 1 68 ? 10.459 6.388 -8.610 1.00 98.38 68 THR A O 1
ATOM 518 N N . PHE A 1 69 ? 9.968 5.887 -10.742 1.00 98.56 69 PHE A N 1
ATOM 519 C CA . PHE A 1 69 ? 8.532 5.770 -10.514 1.00 98.56 69 PHE A CA 1
ATOM 520 C C . PHE A 1 69 ? 8.192 4.628 -9.544 1.00 98.56 69 PHE A C 1
ATOM 522 O O . PHE A 1 69 ? 7.390 4.815 -8.623 1.00 98.56 69 PHE A O 1
ATOM 529 N N . LEU A 1 70 ? 8.853 3.477 -9.684 1.00 98.69 70 LEU A N 1
ATOM 530 C CA . LEU A 1 70 ? 8.722 2.339 -8.780 1.00 98.69 70 LEU A CA 1
ATOM 531 C C . LEU A 1 70 ? 9.160 2.697 -7.358 1.00 98.69 70 LEU A C 1
ATOM 533 O O . LEU A 1 70 ? 8.416 2.442 -6.415 1.00 98.69 70 LEU A O 1
ATOM 537 N N . SER A 1 71 ? 10.318 3.337 -7.178 1.00 98.50 71 SER A N 1
ATOM 538 C CA . SER A 1 71 ? 10.785 3.745 -5.849 1.00 98.50 71 SER A CA 1
ATOM 539 C C . SER A 1 71 ? 9.820 4.725 -5.177 1.00 98.50 71 SER A C 1
ATOM 541 O O . SER A 1 71 ? 9.486 4.548 -4.008 1.00 98.50 71 SER A O 1
ATOM 543 N N . GLN A 1 72 ? 9.316 5.723 -5.909 1.00 98.50 72 GLN A N 1
ATOM 544 C CA . GLN A 1 72 ? 8.381 6.711 -5.354 1.00 98.50 72 GLN A CA 1
ATOM 545 C C . GLN A 1 72 ? 7.030 6.093 -4.978 1.00 98.50 72 GLN A C 1
ATOM 547 O O . GLN A 1 72 ? 6.488 6.382 -3.912 1.00 98.50 72 GLN A O 1
ATOM 552 N N . THR A 1 73 ? 6.483 5.219 -5.826 1.00 98.62 73 THR A N 1
ATOM 553 C CA . THR A 1 73 ? 5.217 4.531 -5.527 1.00 98.62 73 THR A CA 1
ATOM 554 C C . THR A 1 73 ? 5.364 3.510 -4.402 1.00 98.62 73 THR A C 1
ATOM 556 O O . THR A 1 73 ? 4.450 3.389 -3.592 1.00 98.62 73 THR A O 1
ATOM 559 N N . THR A 1 74 ? 6.518 2.842 -4.296 1.00 98.69 74 THR A N 1
ATOM 560 C CA . THR A 1 74 ? 6.842 1.925 -3.190 1.00 98.69 74 THR A CA 1
ATOM 561 C C . THR A 1 74 ? 6.852 2.669 -1.858 1.00 98.69 74 THR A C 1
ATOM 563 O O . THR A 1 74 ? 6.160 2.264 -0.927 1.00 98.69 74 THR A O 1
ATOM 566 N N . LEU A 1 75 ? 7.562 3.801 -1.778 1.00 98.56 75 LEU A N 1
ATOM 567 C CA . LEU A 1 75 ? 7.591 4.635 -0.573 1.00 98.56 75 LEU A CA 1
ATOM 568 C C . LEU A 1 75 ? 6.194 5.147 -0.202 1.00 98.56 75 LEU A C 1
ATOM 570 O O . LEU A 1 75 ? 5.764 4.992 0.937 1.00 98.56 75 LEU A O 1
ATOM 574 N N . ALA A 1 76 ? 5.449 5.684 -1.173 1.00 98.62 76 ALA A N 1
ATOM 575 C CA . ALA A 1 76 ? 4.100 6.189 -0.930 1.00 98.62 76 ALA A CA 1
ATOM 576 C C . ALA A 1 76 ? 3.132 5.097 -0.437 1.00 98.62 76 ALA A C 1
ATOM 578 O O . ALA A 1 76 ? 2.282 5.362 0.417 1.00 98.62 76 ALA A O 1
ATOM 579 N N . LEU A 1 77 ? 3.259 3.872 -0.957 1.00 98.75 77 LEU A N 1
ATOM 580 C CA . LEU A 1 77 ? 2.469 2.727 -0.513 1.00 98.75 77 LEU A CA 1
ATOM 581 C C . LEU A 1 77 ? 2.849 2.293 0.907 1.00 98.75 77 LEU A C 1
ATOM 583 O O . LEU A 1 77 ? 1.956 2.090 1.728 1.00 98.75 77 LEU A O 1
ATOM 587 N N . ILE A 1 78 ? 4.144 2.196 1.216 1.00 98.56 78 ILE A N 1
ATOM 588 C CA . ILE A 1 78 ? 4.635 1.856 2.560 1.00 98.56 78 ILE A CA 1
ATOM 589 C C . ILE A 1 78 ? 4.137 2.874 3.592 1.00 98.56 78 ILE A C 1
ATOM 591 O O . ILE A 1 78 ? 3.606 2.480 4.635 1.00 98.56 78 ILE A O 1
ATOM 595 N N . ASP A 1 79 ? 4.236 4.169 3.293 1.00 98.44 79 ASP A N 1
ATOM 596 C CA . ASP A 1 79 ? 3.742 5.231 4.172 1.00 98.44 79 ASP A CA 1
ATOM 597 C C . ASP A 1 79 ? 2.225 5.120 4.379 1.00 98.44 79 ASP A C 1
ATOM 599 O O . ASP A 1 79 ? 1.733 5.187 5.508 1.00 98.44 79 ASP A O 1
ATOM 603 N N . ALA A 1 80 ? 1.464 4.892 3.304 1.00 98.56 80 ALA A N 1
ATOM 604 C CA . ALA A 1 80 ? 0.012 4.758 3.383 1.00 98.56 80 ALA A CA 1
ATOM 605 C C . ALA A 1 80 ? -0.431 3.513 4.172 1.00 98.56 80 ALA A C 1
ATOM 607 O O . ALA A 1 80 ? -1.344 3.612 4.994 1.00 98.56 80 ALA A O 1
ATOM 608 N N . LEU A 1 81 ? 0.228 2.366 3.972 1.00 98.50 81 LEU A N 1
ATOM 609 C CA . LEU A 1 81 ? -0.004 1.144 4.749 1.00 98.50 81 LEU A CA 1
ATOM 610 C C . LEU A 1 81 ? 0.354 1.336 6.225 1.00 98.50 81 LEU A C 1
ATOM 612 O O . LEU A 1 81 ? -0.354 0.847 7.107 1.00 98.50 81 LEU A O 1
ATOM 616 N N . THR A 1 82 ? 1.424 2.076 6.509 1.00 98.38 82 THR A N 1
ATOM 617 C CA . THR A 1 82 ? 1.847 2.381 7.878 1.00 98.38 82 THR A CA 1
ATOM 618 C C . THR A 1 82 ? 0.809 3.246 8.594 1.00 98.38 82 THR A C 1
ATOM 620 O O . THR A 1 82 ? 0.406 2.923 9.712 1.00 98.38 82 THR A O 1
ATOM 623 N N . GLU A 1 83 ? 0.320 4.311 7.954 1.00 98.44 83 GLU A N 1
ATOM 624 C CA . GLU A 1 83 ? -0.746 5.156 8.510 1.00 98.44 83 GLU A CA 1
ATOM 625 C C . GLU A 1 83 ? -2.064 4.389 8.691 1.00 98.44 83 GLU A C 1
ATOM 627 O O . GLU A 1 83 ? -2.723 4.517 9.724 1.00 98.44 83 GLU A O 1
ATOM 632 N N . TYR A 1 84 ? -2.415 3.517 7.742 1.00 98.69 84 TYR A N 1
ATOM 633 C CA . TYR A 1 84 ? -3.560 2.620 7.887 1.00 98.69 84 TYR A CA 1
ATOM 634 C C . TYR A 1 84 ? -3.413 1.693 9.103 1.00 98.69 84 TYR A C 1
ATOM 636 O O . TYR A 1 84 ? -4.308 1.621 9.945 1.00 98.69 84 TYR A O 1
ATOM 644 N N . THR A 1 85 ? -2.254 1.052 9.253 1.00 98.44 85 THR A N 1
ATOM 645 C CA . THR A 1 85 ? -1.964 0.146 10.375 1.00 98.44 85 THR A CA 1
ATOM 646 C C . THR A 1 85 ? -2.038 0.876 11.721 1.00 98.44 85 THR A C 1
ATOM 648 O O . THR A 1 85 ? -2.591 0.348 12.690 1.00 98.44 85 THR A O 1
ATOM 651 N N . LYS A 1 86 ? -1.552 2.124 11.796 1.00 98.44 86 LYS A N 1
ATOM 652 C CA . LYS A 1 86 ? -1.715 2.977 12.986 1.00 98.44 86 LYS A CA 1
ATOM 653 C C . LYS A 1 86 ? -3.189 3.236 13.296 1.00 98.44 86 LYS A C 1
ATOM 655 O O . LYS A 1 86 ? -3.596 3.077 14.446 1.00 98.44 86 LYS A O 1
ATOM 660 N N . ALA A 1 87 ? -3.996 3.591 12.295 1.00 98.38 87 ALA A N 1
ATOM 661 C CA . ALA A 1 87 ? -5.427 3.831 12.478 1.00 98.38 87 ALA A CA 1
ATOM 662 C C . ALA A 1 87 ? -6.166 2.576 12.983 1.00 98.38 87 ALA A C 1
ATOM 664 O O . ALA A 1 87 ? -6.994 2.674 13.890 1.00 98.38 87 ALA A O 1
ATOM 665 N N . VAL A 1 88 ? -5.807 1.392 12.475 1.00 98.31 88 VAL A N 1
ATOM 666 C CA . VAL A 1 88 ? -6.317 0.102 12.971 1.00 98.31 88 VAL A CA 1
ATOM 667 C C . VAL A 1 88 ? -5.958 -0.104 14.448 1.00 98.31 8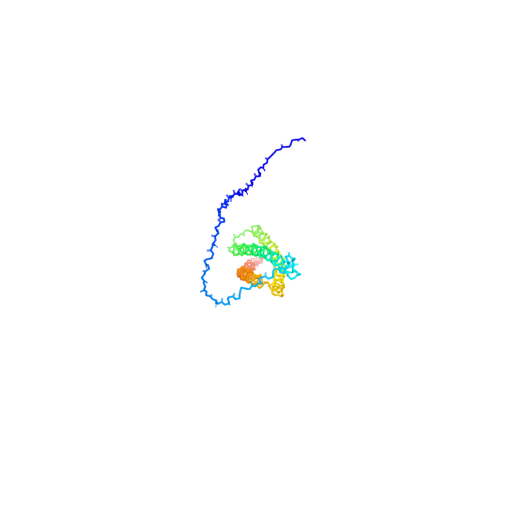8 VAL A C 1
ATOM 669 O O . VAL A 1 88 ? -6.823 -0.443 15.254 1.00 98.31 88 VAL A O 1
ATOM 672 N N . HIS A 1 89 ? -4.709 0.151 14.848 1.00 98.19 89 HIS A N 1
ATOM 673 C CA . HIS A 1 89 ? -4.288 0.025 16.249 1.00 98.19 89 HIS A CA 1
ATOM 674 C C . HIS A 1 89 ? -4.965 1.023 17.195 1.00 98.19 89 HIS A C 1
ATOM 676 O O . HIS A 1 89 ? -5.278 0.664 18.337 1.00 98.19 89 HIS A O 1
ATOM 682 N N . ILE A 1 90 ? -5.224 2.249 16.736 1.00 97.94 90 ILE A N 1
ATOM 683 C CA . ILE A 1 90 ? -6.014 3.233 17.486 1.00 97.94 90 ILE A CA 1
ATOM 684 C C . ILE A 1 90 ? -7.423 2.685 17.720 1.00 97.94 90 ILE A C 1
ATOM 686 O O . ILE A 1 90 ? -7.885 2.667 18.861 1.00 97.94 90 ILE A O 1
ATOM 690 N N . LEU A 1 91 ? -8.075 2.171 16.673 1.00 97.31 91 LEU A N 1
ATOM 691 C CA . LEU A 1 91 ? -9.420 1.611 16.781 1.00 97.31 91 LEU A CA 1
ATOM 692 C C . LEU A 1 91 ? -9.470 0.410 17.739 1.00 97.31 91 LEU A C 1
ATOM 694 O O . LEU A 1 91 ? -10.328 0.377 18.618 1.00 97.31 91 LEU A O 1
ATOM 698 N N . ILE A 1 92 ? -8.511 -0.518 17.641 1.00 96.75 92 ILE A N 1
ATOM 699 C CA . ILE A 1 92 ? -8.362 -1.643 18.582 1.00 96.75 92 ILE A CA 1
ATOM 700 C C . ILE A 1 92 ? -8.277 -1.143 20.028 1.00 96.75 92 ILE A C 1
ATOM 702 O O . ILE A 1 92 ? -8.942 -1.674 20.918 1.00 96.75 92 ILE A O 1
ATOM 706 N N . SER A 1 93 ? -7.444 -0.129 20.274 1.00 96.44 93 SER A N 1
ATOM 707 C CA . SER A 1 93 ? -7.217 0.403 21.621 1.00 96.44 93 SER A CA 1
ATOM 708 C C . SER A 1 93 ? -8.478 1.055 22.188 1.00 96.44 93 SER A C 1
ATOM 710 O O . SER A 1 93 ? -8.804 0.846 23.356 1.00 96.44 93 SER A O 1
ATOM 712 N N . LEU A 1 94 ? -9.215 1.797 21.355 1.00 94.56 94 LEU A N 1
ATOM 713 C CA . LEU A 1 94 ? -10.492 2.401 21.732 1.00 94.56 94 LEU A CA 1
ATOM 714 C C . LEU A 1 94 ? -11.547 1.338 22.053 1.00 94.56 94 LEU A C 1
ATOM 716 O O . LEU A 1 94 ? -12.189 1.429 23.095 1.00 94.56 94 LEU A O 1
ATOM 720 N N . GLN A 1 95 ? -11.684 0.308 21.214 1.00 93.12 95 GLN A N 1
ATOM 721 C CA . GLN A 1 95 ? -12.669 -0.759 21.423 1.00 93.12 95 GLN A CA 1
ATOM 722 C C . GLN A 1 95 ? -12.392 -1.570 22.690 1.00 93.12 95 GLN A C 1
ATOM 724 O O . GLN A 1 95 ? -13.308 -1.818 23.470 1.00 93.12 95 GLN A O 1
ATOM 729 N N . ARG A 1 96 ? -11.128 -1.919 22.956 1.00 93.06 96 ARG A N 1
ATOM 730 C CA . ARG A 1 96 ? -10.746 -2.598 24.206 1.00 93.06 96 ARG A CA 1
ATOM 731 C C . ARG A 1 96 ? -11.021 -1.744 25.435 1.00 93.06 96 ARG A C 1
ATOM 733 O O . ARG A 1 96 ? -11.515 -2.250 26.437 1.00 93.06 96 ARG A O 1
ATOM 740 N N . ARG A 1 97 ? -10.703 -0.448 25.364 1.00 90.56 97 ARG A N 1
ATOM 741 C CA . ARG A 1 97 ? -10.963 0.478 26.469 1.00 90.56 97 ARG A CA 1
ATOM 742 C C . ARG A 1 97 ? -12.458 0.624 26.725 1.00 90.56 97 ARG A C 1
ATOM 744 O O . ARG A 1 97 ? -12.858 0.607 27.881 1.00 90.56 97 ARG A O 1
ATOM 751 N N . TYR A 1 98 ? -13.260 0.737 25.670 1.00 90.25 98 TYR A N 1
ATOM 752 C CA . TYR A 1 98 ? -14.712 0.768 25.785 1.00 90.25 98 TYR A CA 1
ATOM 753 C C . TYR A 1 98 ? -15.239 -0.514 26.436 1.00 90.25 98 TYR A C 1
ATOM 755 O O . TYR A 1 98 ? -15.938 -0.417 27.434 1.00 90.25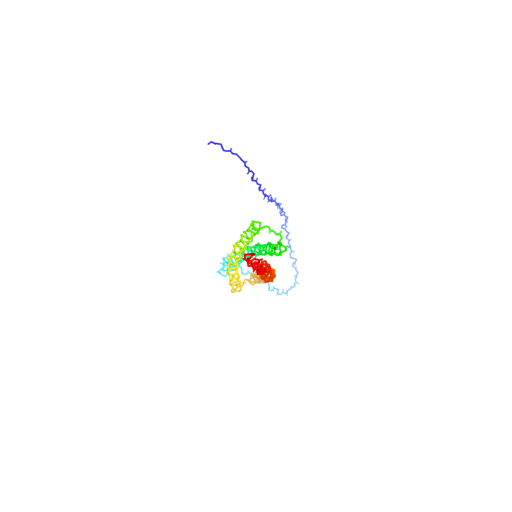 98 TYR A O 1
ATOM 763 N N . ALA A 1 99 ? -14.814 -1.697 25.978 1.00 89.50 99 ALA A N 1
ATOM 764 C CA . ALA A 1 99 ? -15.233 -2.976 26.558 1.00 89.50 99 ALA A CA 1
ATOM 765 C C . ALA A 1 99 ? -14.955 -3.090 28.072 1.00 89.50 99 ALA A C 1
ATOM 767 O O . ALA A 1 99 ? -15.750 -3.687 28.787 1.00 89.50 99 ALA A O 1
ATOM 768 N N . GLY A 1 100 ? -13.865 -2.495 28.573 1.00 88.19 100 GLY A N 1
ATOM 769 C CA . GLY A 1 100 ? -13.561 -2.449 30.011 1.00 88.19 100 GLY A CA 1
ATOM 770 C C . GLY A 1 100 ? -14.334 -1.392 30.813 1.00 88.19 100 GLY A C 1
ATOM 771 O O . GLY A 1 100 ? -14.270 -1.400 32.038 1.00 88.19 100 GLY A O 1
ATOM 772 N N . LEU A 1 101 ? -15.027 -0.469 30.142 1.00 88.75 101 LEU A N 1
ATOM 773 C CA . LEU A 1 101 ? -15.819 0.603 30.754 1.00 88.75 101 LEU A CA 1
ATOM 774 C C . LEU A 1 101 ? -17.332 0.354 30.682 1.00 88.75 101 LEU A C 1
ATOM 776 O O . LEU A 1 101 ? -18.079 1.035 31.385 1.00 88.75 101 LEU A O 1
ATOM 780 N N . VAL A 1 102 ? -17.784 -0.595 29.856 1.00 85.56 102 VAL A N 1
ATOM 781 C CA . VAL A 1 102 ? -19.202 -0.975 29.746 1.00 85.56 102 VAL A CA 1
ATOM 782 C C . VAL A 1 102 ? -19.768 -1.285 31.137 1.00 85.56 102 VAL A C 1
ATOM 784 O O . VAL A 1 102 ? -19.134 -1.972 31.935 1.00 85.56 102 VAL A O 1
ATOM 787 N N . GLY A 1 103 ? -20.941 -0.723 31.446 1.00 83.62 103 GLY A N 1
ATOM 788 C CA . GLY A 1 103 ? -21.613 -0.875 32.745 1.00 83.62 103 GLY A CA 1
ATOM 789 C C . GLY A 1 103 ? -21.051 -0.008 33.886 1.00 83.62 103 GLY A C 1
ATOM 790 O O . GLY A 1 103 ? -21.643 0.038 34.965 1.00 83.62 103 GLY A O 1
ATOM 791 N N . HIS A 1 104 ? -19.940 0.708 33.667 1.00 87.94 104 HIS A N 1
ATOM 792 C CA . HIS A 1 104 ? -19.273 1.549 34.674 1.00 87.94 104 HIS A CA 1
ATOM 793 C C . HIS A 1 104 ? -19.296 3.053 34.364 1.00 87.94 104 HIS A C 1
ATOM 795 O O . HIS A 1 104 ? -18.857 3.850 35.194 1.00 87.94 104 HIS A O 1
ATOM 801 N N . ILE A 1 105 ? -19.789 3.443 33.190 1.00 90.56 105 ILE A N 1
ATOM 802 C CA . ILE A 1 105 ? -19.849 4.832 32.717 1.00 90.56 105 ILE A CA 1
ATOM 803 C C . ILE A 1 105 ? -21.296 5.302 32.577 1.00 90.56 105 ILE A C 1
ATOM 805 O O . ILE A 1 105 ? -22.214 4.493 32.439 1.00 90.56 105 ILE A O 1
ATOM 809 N N . SER A 1 106 ? -21.513 6.616 32.626 1.00 92.38 106 SER A N 1
ATOM 810 C CA . SER A 1 106 ? -22.835 7.188 32.359 1.00 92.38 106 SER A CA 1
ATOM 811 C C . SER A 1 106 ? -23.190 7.111 30.870 1.00 92.38 106 SER A C 1
ATOM 813 O O . SER A 1 106 ? -22.312 7.123 30.012 1.00 92.38 106 SER A O 1
ATOM 815 N N . GLU A 1 107 ? -24.485 7.127 30.547 1.00 90.06 107 GLU A N 1
ATOM 816 C CA . GLU A 1 107 ? -24.985 7.094 29.160 1.00 90.06 107 GLU A CA 1
ATOM 817 C C . GLU A 1 107 ? -24.397 8.221 28.288 1.00 90.06 107 GLU A C 1
ATOM 819 O O . GLU A 1 107 ? -24.059 8.020 27.124 1.00 90.06 107 GLU A O 1
ATOM 824 N N . LYS A 1 108 ? -24.200 9.415 28.864 1.00 92.44 108 LYS A N 1
ATOM 825 C CA . LYS A 1 108 ? -23.594 10.553 28.152 1.00 92.44 108 LYS A CA 1
ATOM 826 C C . LYS A 1 108 ? -22.120 10.318 27.821 1.00 92.44 108 LYS A C 1
ATOM 828 O O . LYS A 1 108 ? -21.655 10.738 26.764 1.00 92.44 108 LYS A O 1
ATOM 833 N N . GLU A 1 109 ? -21.379 9.697 28.735 1.00 92.19 109 GLU A N 1
ATOM 834 C CA . GLU A 1 109 ? -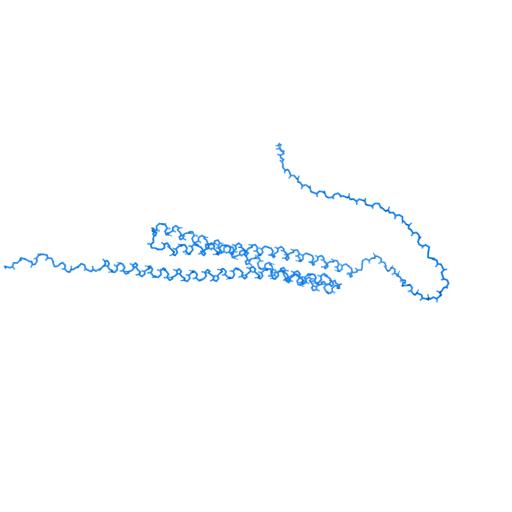19.970 9.352 28.519 1.00 92.19 109 GLU A CA 1
ATOM 835 C C . GLU A 1 109 ? -19.833 8.202 27.522 1.00 92.19 109 GLU A C 1
ATOM 837 O O . GLU A 1 109 ? -18.943 8.232 26.674 1.00 92.19 109 GLU A O 1
ATOM 842 N N . GLU A 1 110 ? -20.736 7.223 27.591 1.00 89.69 110 GLU A N 1
ATOM 843 C CA . GLU A 1 110 ? -20.825 6.130 26.629 1.00 89.69 110 GLU A CA 1
ATOM 844 C C . GLU A 1 110 ? -21.050 6.648 25.207 1.00 89.69 110 GLU A C 1
ATOM 846 O O . GLU A 1 110 ? -20.277 6.303 24.312 1.00 89.69 110 GLU A O 1
ATOM 851 N N . GLU A 1 111 ? -22.022 7.542 25.010 1.00 92.25 111 GLU A N 1
ATOM 852 C CA . GLU A 1 111 ? -22.276 8.158 23.705 1.00 92.25 111 GLU A CA 1
ATOM 853 C C . GLU A 1 111 ? -21.050 8.935 23.202 1.00 92.25 111 GLU A C 1
ATOM 855 O O . GLU A 1 111 ? -20.644 8.791 22.049 1.00 92.25 111 GLU A O 1
ATOM 860 N N . ALA A 1 112 ? -20.385 9.706 24.069 1.00 93.88 112 ALA A N 1
ATOM 861 C CA . ALA A 1 112 ? -19.176 10.437 23.692 1.00 93.88 112 ALA A CA 1
ATOM 862 C C . ALA A 1 112 ? -18.034 9.501 23.248 1.00 93.88 112 ALA A C 1
ATOM 864 O O . ALA A 1 112 ? -17.363 9.770 22.248 1.00 93.88 112 ALA A O 1
ATOM 865 N N . ILE A 1 113 ? -17.817 8.384 23.952 1.00 92.69 113 ILE A N 1
ATOM 866 C CA . ILE A 1 113 ? -16.821 7.370 23.568 1.00 92.69 113 ILE A CA 1
ATOM 867 C C . ILE A 1 113 ? -17.215 6.705 22.247 1.00 92.69 113 ILE A C 1
ATOM 869 O O . ILE A 1 113 ? -16.359 6.496 21.381 1.00 92.69 113 ILE A O 1
ATOM 873 N N . TRP A 1 114 ? -18.500 6.401 22.067 1.00 91.25 114 TRP A N 1
ATOM 874 C CA . TRP A 1 114 ? -19.011 5.798 20.844 1.00 91.25 114 TRP A CA 1
ATOM 875 C C . TRP A 1 114 ? -18.786 6.700 19.624 1.00 91.25 114 TRP A C 1
ATOM 877 O O . TRP A 1 114 ? -18.300 6.225 18.595 1.00 91.25 114 TRP A O 1
ATOM 887 N N . GLN A 1 115 ? -19.006 8.011 19.756 1.00 95.25 115 GLN A N 1
ATOM 888 C CA . GLN A 1 115 ? -18.695 8.987 18.704 1.00 95.25 115 GLN A CA 1
ATOM 889 C C . GLN A 1 115 ? -17.206 8.986 18.322 1.00 95.25 115 GLN A C 1
ATOM 891 O O . GLN A 1 115 ? -16.871 8.979 17.136 1.00 95.25 115 GLN A O 1
ATOM 896 N N . VAL A 1 116 ? -16.297 8.898 19.299 1.00 96.75 116 VAL A N 1
ATOM 897 C CA . VAL A 1 116 ? -14.849 8.790 19.029 1.00 96.75 116 VAL A CA 1
ATOM 898 C C . VAL A 1 116 ? -14.509 7.490 18.286 1.00 96.75 116 VAL A C 1
ATOM 900 O O . VAL A 1 116 ? -13.671 7.495 17.381 1.00 96.75 116 VAL A O 1
ATOM 903 N N . ILE A 1 117 ? -15.167 6.372 18.615 1.00 94.69 117 ILE A N 1
ATOM 904 C CA . ILE A 1 117 ? -15.002 5.095 17.897 1.00 94.69 117 ILE A CA 1
ATOM 905 C C . ILE A 1 117 ? -15.487 5.216 16.447 1.00 94.69 117 ILE A C 1
ATOM 907 O O . ILE A 1 117 ? -14.814 4.727 15.535 1.00 94.69 117 ILE A O 1
ATOM 911 N N . ILE A 1 118 ? -16.625 5.875 16.214 1.00 95.50 118 ILE A N 1
ATOM 912 C CA . ILE A 1 118 ? -17.145 6.131 14.865 1.00 95.50 118 ILE A CA 1
ATOM 913 C C . ILE A 1 118 ? -16.145 6.973 14.064 1.00 95.50 118 ILE A C 1
ATOM 915 O O . ILE A 1 118 ? -15.779 6.591 12.951 1.00 95.50 118 ILE A O 1
ATOM 919 N N . GLU A 1 119 ? -15.642 8.069 14.633 1.00 97.38 119 GLU A N 1
ATOM 920 C CA . GLU A 1 119 ? -14.652 8.926 13.972 1.00 97.38 119 GLU A CA 1
ATOM 921 C C . GLU A 1 119 ? -13.366 8.151 13.639 1.00 97.38 119 GLU A C 1
ATOM 923 O O . GLU A 1 119 ? -12.823 8.267 12.535 1.00 97.38 119 GLU A O 1
ATOM 928 N N . ALA A 1 120 ? -12.896 7.304 14.558 1.00 97.44 120 ALA A N 1
ATOM 929 C CA . ALA A 1 120 ? -11.740 6.444 14.326 1.00 97.44 120 ALA A CA 1
ATOM 930 C C . ALA A 1 120 ? -11.975 5.449 13.176 1.00 97.44 120 ALA A C 1
ATOM 932 O O . ALA A 1 120 ? -11.073 5.241 12.361 1.00 97.44 120 ALA A O 1
ATOM 933 N N . ARG A 1 121 ? -13.182 4.876 13.050 1.00 97.38 121 ARG A N 1
ATOM 934 C CA . ARG A 1 121 ? -13.552 4.003 11.917 1.00 97.38 121 ARG A CA 1
ATOM 935 C C . ARG A 1 121 ? -13.556 4.756 10.591 1.00 97.38 121 ARG A C 1
ATOM 937 O O . ARG A 1 121 ? -13.042 4.234 9.603 1.00 97.38 121 ARG A O 1
ATOM 944 N N . VAL A 1 122 ? -14.084 5.980 10.568 1.00 98.25 122 VAL A N 1
ATOM 945 C CA . VAL A 1 122 ? -14.054 6.834 9.370 1.00 98.25 122 VAL A CA 1
ATOM 946 C C . VAL A 1 122 ? -12.609 7.114 8.959 1.00 98.25 122 VAL A C 1
ATOM 948 O O . VAL A 1 122 ? -12.245 6.862 7.812 1.00 98.25 122 VAL A O 1
ATOM 951 N N . LYS A 1 123 ? -11.751 7.536 9.897 1.00 97.62 123 LYS A N 1
ATOM 952 C CA . LYS A 1 123 ? -10.320 7.773 9.636 1.00 97.62 123 LYS A CA 1
ATOM 953 C C . LYS A 1 123 ? -9.612 6.520 9.119 1.00 97.62 123 LYS A C 1
ATOM 955 O O . LYS A 1 123 ? -8.893 6.592 8.125 1.00 97.62 123 LYS A O 1
ATOM 960 N N . MET A 1 124 ? -9.846 5.365 9.743 1.00 98.06 124 MET A N 1
ATOM 961 C CA . MET A 1 124 ? -9.303 4.081 9.289 1.00 98.06 124 MET A CA 1
ATOM 962 C C . MET A 1 124 ? -9.713 3.774 7.839 1.00 98.06 124 MET A C 1
ATOM 964 O O . MET A 1 124 ? -8.860 3.391 7.039 1.00 98.06 124 MET A O 1
ATOM 968 N N . ASN A 1 125 ? -10.980 3.989 7.472 1.00 98.06 125 ASN A N 1
ATOM 969 C CA . ASN A 1 125 ? -11.456 3.783 6.101 1.00 98.06 125 ASN A CA 1
ATOM 970 C C . ASN A 1 125 ? -10.848 4.780 5.103 1.00 98.06 125 ASN A C 1
ATOM 972 O O . ASN A 1 125 ? -10.454 4.375 4.014 1.00 98.06 125 ASN A O 1
ATOM 976 N N . MET A 1 126 ? -10.669 6.049 5.479 1.00 98.19 126 MET A N 1
ATOM 977 C CA . MET A 1 126 ? -9.969 7.020 4.626 1.00 98.19 126 MET A CA 1
ATOM 978 C C . MET A 1 126 ? -8.522 6.592 4.340 1.00 98.19 126 MET A C 1
ATOM 980 O O . MET A 1 126 ? -8.051 6.678 3.205 1.00 98.19 126 MET A O 1
ATOM 984 N N . HIS A 1 127 ? -7.805 6.093 5.353 1.00 98.31 127 HIS A N 1
ATOM 985 C CA . HIS A 1 127 ? -6.463 5.539 5.152 1.00 98.31 127 HIS A CA 1
ATOM 986 C C . HIS A 1 127 ? -6.482 4.268 4.298 1.00 98.31 127 HIS A C 1
ATOM 988 O O . HIS A 1 127 ? -5.568 4.068 3.497 1.00 98.31 127 HIS A O 1
ATOM 994 N N . ARG A 1 128 ? -7.536 3.448 4.419 1.00 98.12 128 ARG A N 1
ATOM 995 C CA . ARG A 1 128 ? -7.734 2.257 3.589 1.00 98.12 128 ARG A CA 1
ATOM 996 C C . ARG A 1 128 ? -7.823 2.600 2.109 1.00 98.12 128 ARG A C 1
ATOM 998 O O . ARG A 1 128 ? -7.074 2.070 1.296 1.00 98.12 128 ARG A O 1
ATOM 1005 N N . GLU A 1 129 ? -8.708 3.526 1.764 1.00 98.25 129 GLU A N 1
ATOM 1006 C CA . GLU A 1 129 ? -8.874 3.993 0.386 1.00 98.25 129 GLU A CA 1
ATOM 1007 C C . GLU A 1 129 ? -7.577 4.593 -0.167 1.00 98.25 129 GLU A C 1
ATOM 1009 O O . GLU A 1 129 ? -7.193 4.334 -1.312 1.00 98.25 129 GLU A O 1
ATOM 1014 N N . LYS A 1 130 ? -6.854 5.351 0.667 1.00 97.88 130 LYS A N 1
ATOM 1015 C CA . LYS A 1 130 ? -5.572 5.947 0.289 1.00 97.88 130 LYS A CA 1
ATOM 1016 C C . LYS A 1 130 ? -4.513 4.888 -0.028 1.00 97.88 130 LYS A C 1
ATOM 1018 O O . LYS A 1 130 ? -3.849 5.024 -1.057 1.00 97.88 130 LYS A O 1
ATOM 1023 N N . TYR A 1 131 ? -4.357 3.845 0.797 1.00 97.88 131 TYR A N 1
ATOM 1024 C CA . TYR A 1 131 ? -3.381 2.791 0.493 1.00 97.88 131 TYR A CA 1
ATOM 1025 C C . TYR A 1 131 ? -3.786 2.001 -0.752 1.00 97.88 131 TYR A C 1
ATOM 1027 O O . TYR A 1 131 ? -2.923 1.764 -1.587 1.00 97.88 131 TYR A O 1
ATOM 1035 N N . LEU A 1 132 ? -5.071 1.670 -0.940 1.00 98.31 132 LEU A N 1
ATOM 1036 C CA . LEU A 1 132 ? -5.540 0.940 -2.130 1.00 98.31 132 LEU A CA 1
ATOM 1037 C C . LEU A 1 132 ? -5.257 1.729 -3.414 1.00 98.31 132 LEU A C 1
ATOM 1039 O O . LEU A 1 132 ? -4.839 1.179 -4.433 1.00 98.31 132 LEU A O 1
ATOM 1043 N N . SER A 1 133 ? -5.424 3.052 -3.354 1.00 98.25 133 SER A N 1
ATOM 1044 C CA . SER A 1 133 ? -5.084 3.943 -4.461 1.00 98.25 133 SER A CA 1
ATOM 1045 C C . SER A 1 133 ? -3.581 3.931 -4.775 1.00 98.25 133 SER A C 1
ATOM 1047 O O . SER A 1 133 ? -3.194 3.947 -5.945 1.00 98.25 133 SER A O 1
ATOM 1049 N N . PHE A 1 134 ? -2.710 3.921 -3.761 1.00 98.56 134 PHE A N 1
ATOM 1050 C CA . PHE A 1 134 ? -1.263 3.798 -3.976 1.00 98.56 134 PHE A CA 1
ATOM 1051 C C . PHE A 1 134 ? -0.843 2.397 -4.413 1.00 98.56 134 PHE A C 1
ATOM 1053 O O . PHE A 1 134 ? 0.046 2.294 -5.250 1.00 98.56 134 PHE A O 1
ATOM 1060 N N . GLU A 1 135 ? -1.512 1.348 -3.941 1.00 98.50 135 GLU A N 1
ATOM 1061 C CA . GLU A 1 135 ? -1.264 -0.037 -4.346 1.00 98.50 135 GLU A CA 1
ATOM 1062 C C . GLU A 1 135 ? -1.521 -0.210 -5.843 1.00 98.50 135 GLU A C 1
ATOM 1064 O O . GLU A 1 135 ? -0.667 -0.725 -6.558 1.00 98.50 135 GLU A O 1
ATOM 1069 N N . ALA A 1 136 ? -2.627 0.336 -6.359 1.00 98.56 136 ALA A N 1
ATOM 1070 C CA . ALA A 1 136 ? -2.903 0.333 -7.794 1.00 98.56 136 ALA A CA 1
ATOM 1071 C C . ALA A 1 136 ? -1.813 1.059 -8.613 1.00 98.56 136 ALA A C 1
ATOM 1073 O O . ALA A 1 136 ? -1.393 0.569 -9.663 1.00 98.56 136 ALA A O 1
ATOM 1074 N N . ARG A 1 137 ? -1.316 2.211 -8.131 1.00 98.38 137 ARG A N 1
ATOM 1075 C CA . ARG A 1 137 ? -0.213 2.944 -8.788 1.00 98.38 137 ARG A CA 1
ATOM 1076 C C . ARG A 1 137 ? 1.106 2.178 -8.724 1.00 98.38 137 ARG A C 1
ATOM 1078 O O . ARG A 1 137 ? 1.849 2.183 -9.698 1.00 98.38 137 ARG A O 1
ATOM 1085 N N . TRP A 1 138 ? 1.385 1.531 -7.600 1.00 98.75 138 TRP A N 1
ATOM 1086 C CA . TRP A 1 138 ? 2.576 0.716 -7.404 1.00 98.75 138 TRP A CA 1
ATOM 1087 C C . TRP A 1 138 ? 2.570 -0.520 -8.309 1.00 98.75 138 TRP A C 1
ATOM 1089 O O . TRP A 1 138 ? 3.555 -0.765 -8.992 1.00 98.75 138 TRP A O 1
ATOM 1099 N N . MET A 1 139 ? 1.440 -1.223 -8.432 1.00 98.50 139 MET A N 1
ATOM 1100 C CA . MET A 1 139 ? 1.287 -2.335 -9.380 1.00 98.50 139 MET A CA 1
ATOM 1101 C C . MET A 1 139 ? 1.515 -1.890 -10.832 1.00 98.50 139 MET A C 1
ATOM 1103 O O . MET A 1 139 ? 2.160 -2.594 -11.610 1.00 98.50 139 MET A O 1
ATOM 1107 N N . ALA A 1 140 ? 1.039 -0.695 -11.200 1.00 98.50 140 ALA A N 1
ATOM 1108 C CA . ALA A 1 140 ? 1.328 -0.115 -12.510 1.00 98.50 140 ALA A CA 1
ATOM 1109 C C . ALA A 1 140 ? 2.824 0.212 -12.686 1.00 98.50 140 ALA A C 1
ATOM 1111 O O . ALA A 1 140 ? 3.367 0.000 -13.770 1.00 98.50 140 ALA A O 1
ATOM 1112 N N . ALA A 1 141 ? 3.498 0.693 -11.636 1.00 98.56 141 ALA A N 1
ATOM 1113 C CA . ALA A 1 141 ? 4.935 0.953 -11.655 1.00 98.56 141 ALA A CA 1
ATOM 1114 C C . ALA A 1 141 ? 5.757 -0.336 -11.788 1.00 98.56 141 ALA A C 1
ATOM 1116 O O . ALA A 1 141 ? 6.687 -0.369 -12.585 1.00 98.56 141 ALA A O 1
ATOM 1117 N N . VAL A 1 142 ? 5.377 -1.406 -11.081 1.00 98.62 142 VAL A N 1
ATOM 1118 C CA . VAL A 1 142 ? 5.979 -2.741 -11.227 1.00 98.62 142 VAL A CA 1
ATOM 1119 C C . VAL A 1 142 ? 5.860 -3.215 -12.674 1.00 98.62 142 VAL A C 1
ATOM 1121 O O . VAL A 1 142 ? 6.875 -3.513 -13.294 1.00 98.62 142 VAL A O 1
ATOM 1124 N N . SER A 1 143 ? 4.654 -3.179 -13.254 1.00 98.50 143 SER A N 1
ATOM 1125 C CA . SER A 1 143 ? 4.444 -3.605 -14.644 1.00 98.50 143 SER A CA 1
ATOM 1126 C C . SER A 1 143 ? 5.229 -2.757 -15.654 1.00 98.50 143 SER A C 1
ATOM 1128 O O . SER A 1 143 ? 5.747 -3.280 -16.641 1.00 98.50 143 SER A O 1
ATOM 1130 N N . LEU A 1 144 ? 5.345 -1.444 -15.424 1.00 98.38 144 LEU A N 1
ATOM 1131 C CA . LEU A 1 144 ? 6.172 -0.577 -16.263 1.00 98.38 144 LEU A CA 1
ATOM 1132 C C . LEU A 1 144 ? 7.656 -0.953 -16.166 1.00 98.38 144 LEU A C 1
ATOM 1134 O O . LEU A 1 144 ? 8.326 -1.021 -17.194 1.00 98.38 144 LEU A O 1
ATOM 1138 N N . SER A 1 145 ? 8.159 -1.213 -14.958 1.00 98.25 145 SER A N 1
ATOM 1139 C CA . SER A 1 145 ? 9.545 -1.627 -14.734 1.00 98.25 145 SER A CA 1
ATOM 1140 C C . SER A 1 145 ? 9.854 -2.990 -15.350 1.00 98.25 145 SER A C 1
ATOM 1142 O O . SER A 1 145 ? 10.924 -3.148 -15.928 1.00 98.25 145 SER A O 1
ATOM 1144 N N . GLU A 1 146 ? 8.928 -3.950 -15.297 1.00 98.38 146 GLU A N 1
ATOM 1145 C CA . GLU A 1 146 ? 9.072 -5.253 -15.967 1.00 98.38 146 GLU A CA 1
ATOM 1146 C C . GLU A 1 146 ? 9.219 -5.076 -17.484 1.00 98.38 146 GLU A C 1
ATOM 1148 O O . GLU A 1 146 ? 10.162 -5.586 -18.088 1.00 98.38 146 GLU A O 1
ATOM 1153 N N . LYS A 1 147 ? 8.348 -4.262 -18.094 1.00 98.44 147 LYS A N 1
ATOM 1154 C CA . LYS A 1 147 ? 8.424 -3.943 -19.530 1.00 98.44 147 LYS A CA 1
ATOM 1155 C C . LYS A 1 147 ? 9.705 -3.191 -19.894 1.00 98.44 147 LYS A C 1
ATOM 1157 O O . LYS A 1 147 ? 10.282 -3.440 -20.949 1.00 98.44 147 LYS A O 1
ATOM 1162 N N . ALA A 1 148 ? 10.160 -2.274 -19.039 1.00 98.00 148 ALA A N 1
ATOM 1163 C CA . ALA A 1 148 ? 11.420 -1.561 -19.235 1.00 98.00 148 ALA A CA 1
ATOM 1164 C C . ALA A 1 148 ? 12.621 -2.516 -19.174 1.00 98.00 148 ALA A C 1
ATOM 1166 O O . ALA A 1 148 ? 13.522 -2.428 -20.007 1.00 98.00 148 ALA A O 1
ATOM 1167 N N . ALA A 1 149 ? 12.605 -3.463 -18.234 1.00 97.88 149 ALA A N 1
ATOM 1168 C CA . ALA A 1 149 ? 13.642 -4.475 -18.099 1.00 97.88 149 ALA A CA 1
ATOM 1169 C C . ALA A 1 149 ? 13.687 -5.421 -19.310 1.00 97.88 149 ALA A C 1
ATOM 1171 O O . ALA A 1 149 ? 14.773 -5.765 -19.781 1.00 97.88 149 ALA A O 1
ATOM 1172 N N . GLU A 1 150 ? 12.528 -5.813 -19.843 1.00 97.75 150 GLU A N 1
ATOM 1173 C CA . GLU A 1 150 ? 12.432 -6.618 -21.064 1.00 97.75 150 GLU A CA 1
ATOM 1174 C C . GLU A 1 150 ? 12.962 -5.854 -22.285 1.00 97.75 150 GLU A C 1
ATOM 1176 O O . GLU A 1 150 ? 13.788 -6.378 -23.032 1.00 97.75 150 GLU A O 1
ATOM 1181 N N . ALA A 1 151 ? 12.569 -4.587 -22.455 1.00 97.62 151 ALA A N 1
ATOM 1182 C CA . ALA A 1 151 ? 13.094 -3.739 -23.523 1.00 97.62 151 ALA A CA 1
ATOM 1183 C C . ALA A 1 151 ? 14.620 -3.558 -23.414 1.00 97.62 151 ALA A C 1
ATOM 1185 O O . ALA A 1 151 ? 15.317 -3.559 -24.429 1.00 97.62 151 ALA A O 1
ATOM 1186 N N . ALA A 1 152 ? 15.156 -3.438 -22.192 1.00 97.19 152 ALA A N 1
ATOM 1187 C CA . ALA A 1 152 ? 16.597 -3.351 -21.944 1.00 97.19 152 ALA A CA 1
ATOM 1188 C C . ALA A 1 152 ? 17.325 -4.619 -22.377 1.00 97.19 152 ALA A C 1
ATOM 1190 O O . ALA A 1 152 ? 18.365 -4.531 -23.026 1.00 97.19 152 ALA A O 1
ATOM 1191 N N . TYR A 1 153 ? 16.751 -5.783 -22.087 1.00 97.00 153 TYR A N 1
ATOM 1192 C CA . TYR A 1 153 ? 17.289 -7.056 -22.546 1.00 97.00 153 TYR A CA 1
ATOM 1193 C C . TYR A 1 153 ? 17.270 -7.159 -24.079 1.00 97.00 153 TYR A C 1
ATOM 1195 O O . TYR A 1 153 ? 18.295 -7.443 -24.694 1.00 97.00 153 TYR A O 1
ATOM 1203 N N . GLN A 1 154 ? 16.140 -6.829 -24.714 1.00 96.19 154 GLN A N 1
ATOM 1204 C CA . GLN A 1 154 ? 15.997 -6.870 -26.176 1.00 96.19 154 GLN A CA 1
ATOM 1205 C C . GLN A 1 154 ? 16.951 -5.904 -26.901 1.00 96.19 154 GLN A C 1
ATOM 1207 O O . GLN A 1 154 ? 17.428 -6.216 -27.988 1.00 96.19 154 GLN A O 1
ATOM 1212 N N . ALA A 1 155 ? 17.274 -4.760 -26.293 1.00 94.62 155 ALA A N 1
ATOM 1213 C CA . ALA A 1 155 ? 18.237 -3.793 -26.820 1.00 94.62 155 ALA A CA 1
ATOM 1214 C C . ALA A 1 155 ? 19.712 -4.162 -26.546 1.00 94.62 155 ALA A C 1
ATOM 1216 O O . ALA A 1 155 ? 20.611 -3.379 -26.860 1.00 94.62 155 ALA A O 1
ATOM 1217 N N . GLY A 1 156 ? 19.999 -5.309 -25.915 1.00 93.69 156 GLY A N 1
ATOM 1218 C CA . GLY A 1 156 ? 21.357 -5.712 -25.533 1.00 93.69 156 GLY A CA 1
ATOM 1219 C C . GLY A 1 156 ? 21.966 -4.848 -24.421 1.00 93.69 156 GLY A C 1
ATOM 1220 O O . GLY A 1 156 ? 23.180 -4.634 -24.388 1.00 93.69 156 GLY A O 1
ATOM 1221 N N . ALA A 1 157 ? 21.125 -4.295 -23.544 1.00 94.06 157 ALA A N 1
ATOM 1222 C CA . ALA A 1 157 ? 21.496 -3.555 -22.340 1.00 94.06 157 ALA A CA 1
ATOM 1223 C C . ALA A 1 157 ? 21.298 -4.431 -21.084 1.00 94.06 157 ALA A C 1
ATOM 1225 O O . ALA A 1 157 ? 20.582 -4.062 -20.151 1.00 94.06 157 ALA A O 1
ATOM 1226 N N . ASP A 1 158 ? 21.960 -5.593 -21.049 1.00 94.12 158 ASP A N 1
ATOM 1227 C CA . ASP A 1 158 ? 21.770 -6.632 -20.020 1.00 94.12 158 ASP A CA 1
ATOM 1228 C C . ASP A 1 158 ? 21.951 -6.113 -18.589 1.00 94.12 158 ASP A C 1
ATOM 1230 O O . ASP A 1 158 ? 21.171 -6.440 -17.696 1.00 94.12 158 ASP A O 1
ATOM 1234 N N . SER A 1 159 ? 22.943 -5.243 -18.372 1.00 92.81 159 SER A N 1
ATOM 1235 C CA . SER A 1 159 ? 23.197 -4.631 -17.061 1.00 92.81 159 SER A CA 1
ATOM 1236 C C . SER A 1 159 ? 21.994 -3.822 -16.553 1.00 92.81 159 SER A C 1
ATOM 1238 O O . SER A 1 159 ? 21.615 -3.930 -15.384 1.00 92.81 159 SER A O 1
ATOM 1240 N N . ALA A 1 160 ? 21.340 -3.057 -17.437 1.00 94.31 160 ALA A N 1
ATOM 1241 C CA . ALA A 1 160 ? 20.146 -2.289 -17.088 1.00 94.31 160 ALA A CA 1
ATOM 1242 C C . ALA A 1 160 ? 18.953 -3.215 -16.803 1.00 94.31 160 ALA A C 1
ATOM 1244 O O . ALA A 1 160 ? 18.232 -2.999 -15.830 1.00 94.31 160 ALA A O 1
ATOM 1245 N N . SER A 1 161 ? 18.796 -4.288 -17.586 1.00 96.06 161 SER A N 1
ATOM 1246 C CA . SER A 1 161 ? 17.742 -5.288 -17.376 1.00 96.06 161 SER A CA 1
ATOM 1247 C C . SER A 1 161 ? 17.866 -6.004 -16.025 1.00 96.06 161 SER A C 1
ATOM 1249 O O . SER A 1 161 ? 16.895 -6.081 -15.268 1.00 96.06 161 SER A O 1
ATOM 1251 N N . VAL A 1 162 ? 19.068 -6.480 -15.679 1.00 96.62 162 VAL A N 1
ATOM 1252 C CA . VAL A 1 162 ? 19.341 -7.149 -14.394 1.00 96.62 162 VAL A CA 1
ATOM 1253 C C . VAL A 1 162 ? 19.119 -6.193 -13.221 1.00 96.62 162 VAL A C 1
ATOM 1255 O O . VAL A 1 162 ? 18.513 -6.566 -12.211 1.00 96.62 162 VAL A O 1
ATOM 1258 N N . THR A 1 163 ? 19.567 -4.944 -13.359 1.00 95.38 163 THR A N 1
ATOM 1259 C CA . THR A 1 163 ? 19.372 -3.915 -12.329 1.00 95.38 163 THR A CA 1
ATOM 1260 C C . THR A 1 163 ? 17.884 -3.647 -12.097 1.00 95.38 163 THR A C 1
ATOM 1262 O O . THR A 1 163 ? 17.434 -3.652 -10.952 1.00 95.38 163 THR A O 1
ATOM 1265 N N . ALA A 1 164 ? 17.093 -3.494 -13.162 1.00 95.94 164 ALA A N 1
ATOM 1266 C CA . ALA A 1 164 ? 15.650 -3.286 -13.065 1.00 95.94 164 ALA A CA 1
ATOM 1267 C C . ALA A 1 164 ? 14.933 -4.452 -12.362 1.00 95.94 164 ALA A C 1
ATOM 1269 O O . ALA A 1 164 ? 14.151 -4.222 -11.442 1.00 95.94 164 ALA A O 1
ATOM 1270 N N . HIS A 1 165 ? 15.257 -5.703 -12.711 1.00 98.00 165 HIS A N 1
ATOM 1271 C CA . HIS A 1 165 ? 14.708 -6.881 -12.026 1.00 98.00 165 HIS A CA 1
ATOM 1272 C C . HIS A 1 165 ? 15.052 -6.906 -10.534 1.00 98.00 165 HIS A C 1
ATOM 1274 O O . HIS A 1 165 ? 14.189 -7.188 -9.703 1.00 98.00 165 HIS A O 1
ATOM 1280 N N . THR A 1 166 ? 16.291 -6.560 -10.182 1.00 97.44 166 THR A N 1
ATOM 1281 C CA . THR A 1 166 ? 16.723 -6.479 -8.778 1.00 97.44 166 THR A CA 1
ATOM 1282 C C . THR A 1 166 ? 15.916 -5.425 -8.013 1.00 97.44 166 THR A C 1
ATOM 1284 O O . THR A 1 166 ? 15.467 -5.671 -6.893 1.00 97.44 166 THR A O 1
ATOM 1287 N N . HIS A 1 167 ? 15.672 -4.264 -8.629 1.00 97.38 167 HIS A N 1
ATOM 1288 C CA . HIS A 1 167 ? 14.861 -3.200 -8.035 1.00 97.38 167 HIS A CA 1
ATOM 1289 C C . HIS A 1 167 ? 13.397 -3.627 -7.848 1.00 97.38 167 HIS A C 1
ATOM 1291 O O . HIS A 1 167 ? 12.812 -3.334 -6.804 1.00 97.38 167 HIS A O 1
ATOM 1297 N N . ILE A 1 168 ? 12.822 -4.350 -8.816 1.00 98.50 168 ILE A N 1
ATOM 1298 C CA . ILE A 1 168 ? 11.465 -4.911 -8.723 1.00 98.50 168 ILE A CA 1
ATOM 1299 C C . ILE A 1 168 ? 11.360 -5.878 -7.542 1.00 98.50 168 ILE A C 1
ATOM 1301 O O . ILE A 1 168 ? 10.484 -5.708 -6.694 1.00 98.50 168 ILE A O 1
ATOM 1305 N N . GLN A 1 169 ? 12.274 -6.848 -7.444 1.00 98.31 169 GLN A N 1
ATOM 1306 C CA . GLN A 1 169 ? 12.267 -7.845 -6.369 1.00 98.31 169 GLN A CA 1
ATOM 1307 C C . GLN A 1 169 ? 12.396 -7.200 -4.985 1.00 98.31 169 GLN A C 1
ATOM 1309 O O . GLN A 1 169 ? 11.655 -7.543 -4.063 1.00 98.31 169 GLN A O 1
ATOM 1314 N N . MET A 1 170 ? 13.301 -6.229 -4.843 1.00 98.19 170 MET A N 1
ATOM 1315 C CA . MET A 1 170 ? 13.469 -5.490 -3.593 1.00 98.19 170 MET A CA 1
ATOM 1316 C C . MET A 1 170 ? 12.192 -4.729 -3.211 1.00 98.19 170 MET A C 1
ATOM 1318 O O . MET A 1 170 ? 11.740 -4.834 -2.072 1.00 98.19 170 MET A O 1
ATOM 1322 N N . ALA A 1 171 ? 11.588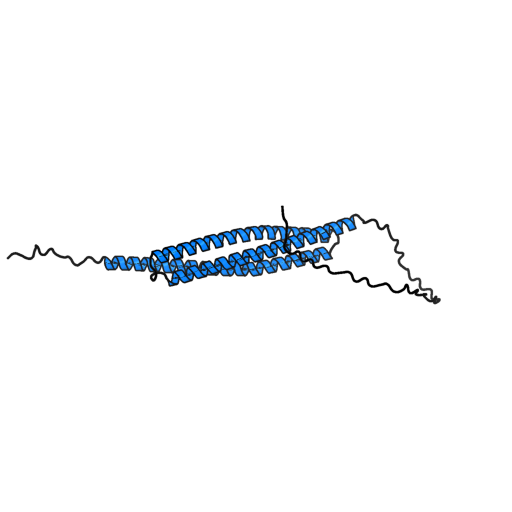 -4.000 -4.155 1.00 98.25 171 ALA A N 1
ATOM 1323 C CA . ALA A 1 171 ? 10.357 -3.252 -3.912 1.00 98.25 171 ALA A CA 1
ATOM 1324 C C . ALA A 1 171 ? 9.196 -4.172 -3.494 1.00 98.25 171 ALA A C 1
ATOM 1326 O O . ALA A 1 171 ? 8.473 -3.862 -2.549 1.00 98.25 171 ALA A O 1
ATOM 1327 N N . GLN A 1 172 ? 9.042 -5.323 -4.155 1.00 98.50 172 GLN A N 1
ATOM 1328 C CA . GLN A 1 172 ? 8.031 -6.328 -3.810 1.00 98.50 172 GLN A CA 1
ATOM 1329 C C . GLN A 1 172 ? 8.241 -6.892 -2.402 1.00 98.50 172 GLN A C 1
ATOM 1331 O O . GLN A 1 172 ? 7.289 -6.935 -1.626 1.00 98.50 172 GLN A O 1
ATOM 1336 N N . SER A 1 173 ? 9.478 -7.253 -2.044 1.00 98.44 173 SER A N 1
ATOM 1337 C CA . SER A 1 173 ? 9.802 -7.749 -0.699 1.00 98.44 173 SER A CA 1
ATOM 1338 C C . SER A 1 173 ? 9.444 -6.729 0.385 1.00 98.44 173 SER A C 1
ATOM 1340 O O . SER A 1 173 ? 8.807 -7.075 1.376 1.00 98.44 173 SER A O 1
ATOM 1342 N N . GLN A 1 174 ? 9.807 -5.458 0.184 1.00 97.94 174 GLN A N 1
ATOM 1343 C CA . GLN A 1 174 ? 9.522 -4.389 1.146 1.00 97.94 174 GLN A CA 1
ATOM 1344 C C . GLN A 1 174 ? 8.019 -4.165 1.338 1.00 97.94 174 GLN A C 1
ATOM 1346 O O . GLN A 1 174 ? 7.548 -4.037 2.467 1.00 97.94 174 GLN A O 1
ATOM 1351 N N . VAL A 1 175 ? 7.249 -4.118 0.247 1.00 98.38 175 VAL A N 1
ATOM 1352 C CA . VAL A 1 175 ? 5.792 -3.937 0.328 1.00 98.38 175 VAL A CA 1
ATOM 1353 C C . VAL A 1 175 ? 5.132 -5.125 1.019 1.00 98.38 175 VAL A C 1
ATOM 1355 O O . VAL A 1 175 ? 4.248 -4.922 1.853 1.00 98.38 175 VAL A O 1
ATOM 1358 N N . GLU A 1 176 ? 5.577 -6.347 0.723 1.00 98.31 176 GLU A N 1
ATOM 1359 C CA . GLU A 1 176 ? 5.025 -7.558 1.327 1.00 98.31 176 GLU A CA 1
ATOM 1360 C C . GLU A 1 176 ? 5.220 -7.571 2.849 1.00 98.31 176 GLU A C 1
ATOM 1362 O O . GLU A 1 176 ? 4.267 -7.809 3.590 1.00 98.31 176 GLU A O 1
ATOM 1367 N N . GLU A 1 177 ? 6.410 -7.222 3.346 1.00 97.38 177 GLU A N 1
ATOM 1368 C CA . GLU A 1 177 ? 6.677 -7.138 4.789 1.00 97.38 177 GLU A CA 1
ATOM 1369 C C . GLU A 1 177 ? 5.701 -6.199 5.514 1.00 97.38 177 GLU A C 1
ATOM 1371 O O . GLU A 1 177 ? 5.123 -6.557 6.547 1.00 97.38 177 GLU A O 1
ATOM 1376 N N . ILE A 1 178 ? 5.470 -5.007 4.959 1.00 97.75 178 ILE A N 1
ATOM 1377 C CA . ILE A 1 178 ? 4.575 -4.010 5.559 1.00 97.75 178 ILE A CA 1
ATOM 1378 C C . ILE A 1 178 ? 3.110 -4.439 5.436 1.00 97.75 178 ILE A C 1
ATOM 1380 O O . ILE A 1 178 ? 2.332 -4.281 6.382 1.00 97.75 178 ILE A O 1
ATOM 1384 N N . LYS A 1 179 ? 2.727 -5.047 4.311 1.00 97.19 179 LYS A N 1
ATOM 1385 C CA . LYS A 1 179 ? 1.378 -5.586 4.105 1.00 97.19 179 LYS A CA 1
ATOM 1386 C C . LYS A 1 179 ? 1.056 -6.692 5.109 1.00 97.19 179 LYS A C 1
ATOM 1388 O O . LYS A 1 179 ? -0.033 -6.700 5.682 1.00 97.19 179 LYS A O 1
ATOM 1393 N N . GLN A 1 180 ? 2.016 -7.562 5.417 1.00 97.69 180 GLN A N 1
ATOM 1394 C CA . GLN A 1 180 ? 1.862 -8.585 6.454 1.00 97.69 180 GLN A CA 1
ATOM 1395 C C . GLN A 1 180 ? 1.616 -7.984 7.846 1.00 97.69 180 GLN A C 1
ATOM 1397 O O . GLN A 1 180 ? 0.858 -8.549 8.640 1.00 97.69 180 GLN A O 1
ATOM 1402 N N . LEU A 1 181 ? 2.214 -6.833 8.169 1.00 96.88 181 LEU A N 1
ATOM 1403 C CA . LEU A 1 181 ? 1.930 -6.132 9.426 1.00 96.88 181 LEU A CA 1
ATOM 1404 C C . LEU A 1 181 ? 0.499 -5.586 9.463 1.00 96.88 181 LEU A C 1
ATOM 1406 O O . LEU A 1 181 ? -0.187 -5.765 10.474 1.00 96.88 181 LEU A O 1
ATOM 1410 N N . ALA A 1 182 ? 0.031 -4.994 8.362 1.00 96.75 182 ALA A N 1
ATOM 1411 C CA . ALA A 1 182 ? -1.342 -4.509 8.241 1.00 96.75 182 ALA A CA 1
ATOM 1412 C C . ALA A 1 182 ? -2.360 -5.652 8.407 1.00 96.75 182 ALA A C 1
ATOM 1414 O O . ALA A 1 182 ? -3.261 -5.552 9.239 1.00 96.75 182 ALA A O 1
ATOM 1415 N N . LEU A 1 183 ? -2.157 -6.785 7.724 1.00 97.62 183 LEU A N 1
ATOM 1416 C CA . LEU A 1 183 ? -3.022 -7.970 7.830 1.00 97.62 183 LEU A CA 1
ATOM 1417 C C . LEU A 1 183 ? -3.077 -8.531 9.259 1.00 97.62 183 LEU A C 1
ATOM 1419 O O . LEU A 1 183 ? -4.143 -8.893 9.758 1.00 97.62 183 LEU A O 1
ATOM 1423 N N . LYS A 1 184 ? -1.939 -8.567 9.964 1.00 97.94 184 LYS A N 1
ATOM 1424 C CA . LYS A 1 184 ? -1.900 -8.973 11.380 1.00 97.94 184 LYS A CA 1
ATOM 1425 C C . LYS A 1 184 ? -2.690 -8.014 12.272 1.00 97.94 184 LYS A C 1
ATOM 1427 O O . LYS A 1 184 ? -3.312 -8.461 13.237 1.00 9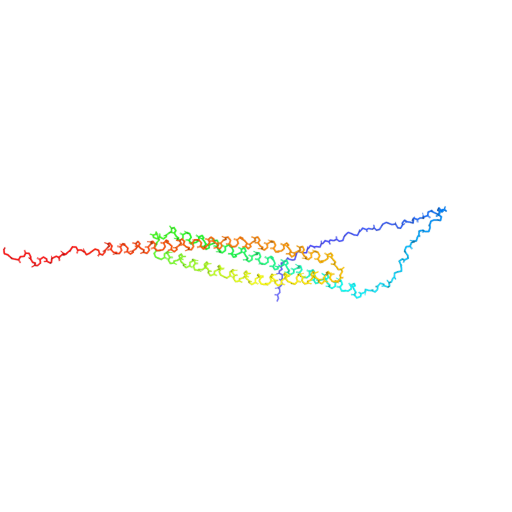7.94 184 LYS A O 1
ATOM 1432 N N . ALA A 1 185 ? -2.650 -6.711 11.995 1.00 97.25 185 ALA A N 1
ATOM 1433 C CA . ALA A 1 185 ? -3.436 -5.726 12.730 1.00 97.25 185 ALA A CA 1
ATOM 1434 C C . ALA A 1 185 ? -4.940 -5.875 12.437 1.00 97.25 185 ALA A C 1
ATOM 1436 O O . ALA A 1 185 ? -5.735 -5.872 13.375 1.00 97.25 185 ALA A O 1
ATOM 1437 N N . GLU A 1 186 ? -5.328 -6.094 11.179 1.00 96.44 186 GLU A N 1
ATOM 1438 C CA . GLU A 1 186 ? -6.718 -6.365 10.783 1.00 96.44 186 GLU A CA 1
ATOM 1439 C C . GLU A 1 186 ? -7.274 -7.631 11.453 1.00 96.44 186 GLU A C 1
ATOM 1441 O O . GLU A 1 186 ? -8.371 -7.608 12.009 1.00 96.44 186 GLU A O 1
ATOM 1446 N N . ALA A 1 187 ? -6.498 -8.719 11.488 1.00 97.31 187 ALA A N 1
ATOM 1447 C CA . ALA A 1 187 ? -6.899 -9.950 12.167 1.00 97.31 187 ALA A CA 1
ATOM 1448 C C . ALA A 1 187 ? -7.150 -9.724 13.669 1.00 97.31 187 ALA A C 1
ATOM 1450 O O . ALA A 1 187 ? -8.125 -10.229 14.227 1.00 97.31 187 ALA A O 1
ATOM 1451 N N . LYS A 1 188 ? -6.307 -8.916 14.326 1.00 96.81 188 LYS A N 1
ATOM 1452 C CA . LYS A 1 188 ? -6.511 -8.518 15.729 1.00 96.81 188 LYS A CA 1
ATOM 1453 C C . LYS A 1 188 ? -7.750 -7.643 15.907 1.00 96.81 188 LYS A C 1
ATOM 1455 O O . LYS A 1 188 ? -8.459 -7.805 16.895 1.00 96.81 188 LYS A O 1
ATOM 1460 N N . LEU A 1 189 ? -8.015 -6.725 14.978 1.00 96.06 189 LEU A N 1
ATOM 1461 C CA . LEU A 1 189 ? -9.223 -5.900 15.002 1.00 96.06 189 LEU A CA 1
ATOM 1462 C C . LEU A 1 189 ? -10.482 -6.768 14.907 1.00 96.06 189 LEU A C 1
ATOM 1464 O O . LEU A 1 189 ? -11.409 -6.567 15.688 1.00 96.06 189 LEU A O 1
ATOM 1468 N N . ALA A 1 190 ? -10.494 -7.760 14.015 1.00 95.25 190 ALA A N 1
ATOM 1469 C CA . ALA A 1 190 ? -11.610 -8.692 13.882 1.00 95.25 190 ALA A CA 1
ATOM 1470 C C . ALA A 1 190 ? -11.864 -9.478 15.181 1.00 95.25 190 ALA A C 1
ATOM 1472 O O . ALA A 1 190 ? -13.008 -9.597 15.611 1.00 95.25 190 ALA A O 1
ATOM 1473 N N . GLN A 1 191 ? -10.806 -9.951 15.850 1.00 94.12 191 GLN A N 1
ATOM 1474 C CA . GLN A 1 191 ? -10.924 -10.624 17.153 1.00 94.12 191 GLN A CA 1
ATOM 1475 C C . GLN A 1 191 ? -11.558 -9.712 18.213 1.00 94.12 191 GLN A C 1
ATOM 1477 O O . GLN A 1 191 ? -12.523 -10.100 18.864 1.00 94.12 191 GLN A O 1
ATOM 1482 N N . VAL A 1 192 ? -11.076 -8.471 18.331 1.00 93.38 192 VAL A N 1
ATOM 1483 C CA . VAL A 1 192 ? -11.604 -7.496 19.302 1.00 93.38 192 VAL A CA 1
ATOM 1484 C C . VAL A 1 192 ? -13.058 -7.125 19.005 1.00 93.38 192 VAL A C 1
ATOM 1486 O O . VAL A 1 192 ? -13.851 -6.958 19.926 1.00 93.38 192 VAL A O 1
ATOM 1489 N N . GLN A 1 193 ? -13.442 -7.030 17.732 1.00 90.50 193 GLN A N 1
ATOM 1490 C CA . GLN A 1 193 ? -14.834 -6.786 17.347 1.00 90.50 193 GLN A CA 1
ATOM 1491 C C . GLN A 1 193 ? -15.761 -7.940 17.746 1.00 90.50 193 GLN A C 1
ATOM 1493 O O . GLN A 1 193 ? -16.887 -7.696 18.175 1.00 90.50 193 GLN A O 1
ATOM 1498 N N . VAL A 1 194 ? -15.299 -9.189 17.644 1.00 90.56 194 VAL A N 1
ATOM 1499 C CA . VAL A 1 194 ? -16.058 -10.356 18.118 1.00 90.56 194 VAL A CA 1
ATOM 1500 C C . VAL A 1 194 ? -16.230 -10.311 19.638 1.00 90.56 194 VAL A C 1
ATOM 1502 O O . VAL A 1 194 ? -17.340 -10.516 20.129 1.00 90.56 194 VAL A O 1
ATOM 1505 N N . GLU A 1 195 ? -15.167 -9.991 20.379 1.00 86.94 195 GLU A N 1
ATOM 1506 C CA . GLU A 1 195 ? -15.217 -9.822 21.838 1.00 86.94 195 GLU A CA 1
ATOM 1507 C C . GLU A 1 195 ? -16.195 -8.707 22.250 1.00 86.94 195 GLU A C 1
ATOM 1509 O O . GLU A 1 195 ? -17.019 -8.914 23.140 1.00 86.94 195 GLU A O 1
ATOM 1514 N N . GLU A 1 196 ? -16.177 -7.559 21.561 1.00 84.12 196 GLU A N 1
ATOM 1515 C CA . GLU A 1 196 ? -17.101 -6.439 21.806 1.00 84.12 196 GLU A CA 1
ATOM 1516 C C . GLU A 1 196 ? -18.571 -6.872 21.670 1.00 84.12 196 GLU A C 1
ATOM 1518 O O . GLU A 1 196 ? -19.403 -6.529 22.510 1.00 84.12 196 GLU A O 1
ATOM 1523 N N . ILE A 1 197 ? -18.901 -7.660 20.639 1.00 85.94 197 ILE A N 1
ATOM 1524 C CA . ILE A 1 197 ? -20.265 -8.171 20.421 1.00 85.94 197 ILE A CA 1
ATOM 1525 C C . ILE A 1 197 ? -20.699 -9.084 21.574 1.00 85.94 197 ILE A C 1
ATOM 1527 O O . ILE A 1 197 ? -21.850 -9.025 22.008 1.00 85.94 197 ILE A O 1
ATOM 1531 N N . VAL A 1 198 ? -19.797 -9.930 22.078 1.00 84.69 198 VAL A N 1
ATOM 1532 C CA . VAL A 1 198 ? -20.084 -10.824 23.210 1.00 84.69 198 VAL A CA 1
ATOM 1533 C C . VAL A 1 198 ? -20.333 -10.022 24.488 1.00 84.69 198 VAL A C 1
ATOM 1535 O O . VAL A 1 198 ? -21.321 -10.283 25.174 1.00 84.69 198 VAL A O 1
ATOM 1538 N N . VAL A 1 199 ? -19.499 -9.016 24.772 1.00 82.25 199 VAL A N 1
ATOM 1539 C CA . VAL A 1 199 ? -19.664 -8.129 25.938 1.00 82.25 199 VAL A CA 1
ATOM 1540 C C . VAL A 1 199 ? -21.001 -7.392 25.882 1.00 82.25 199 VAL A C 1
ATOM 1542 O O . VAL A 1 199 ? -21.751 -7.425 26.855 1.00 82.25 199 VAL A O 1
ATOM 1545 N N . LYS A 1 200 ? -21.354 -6.807 24.729 1.00 82.81 200 LYS A N 1
ATOM 1546 C CA . LYS A 1 200 ? -22.646 -6.12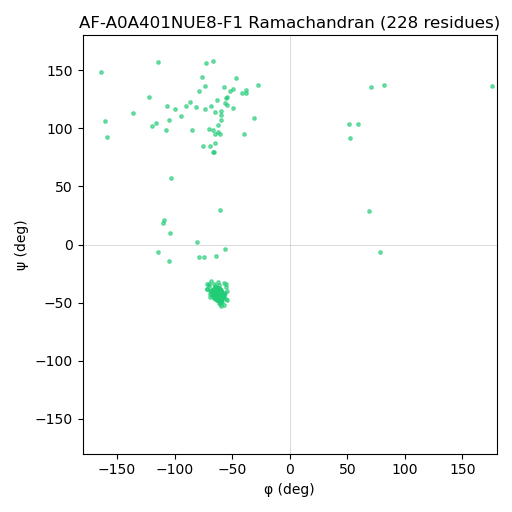2 24.548 1.00 82.81 200 LYS A CA 1
ATOM 1547 C C . LYS A 1 200 ? -23.836 -7.043 24.803 1.00 82.81 200 LYS A C 1
ATOM 1549 O O . LYS A 1 200 ? -24.755 -6.660 25.514 1.00 82.81 200 LYS A O 1
ATOM 1554 N N . ARG A 1 201 ? -23.799 -8.281 24.298 1.00 84.56 201 ARG A N 1
ATOM 1555 C CA . ARG A 1 201 ? -24.869 -9.266 24.540 1.00 84.56 201 ARG A CA 1
ATOM 1556 C C . ARG A 1 201 ? -25.014 -9.632 26.015 1.00 84.56 201 ARG A C 1
ATOM 1558 O O . ARG A 1 201 ? -26.136 -9.812 26.483 1.00 84.56 201 ARG A O 1
ATOM 1565 N N . ILE A 1 202 ? -23.900 -9.778 26.735 1.00 83.19 202 ILE A N 1
ATOM 1566 C CA . ILE A 1 202 ? -23.924 -10.067 28.174 1.00 83.19 202 ILE A CA 1
ATOM 1567 C C . ILE A 1 202 ? -24.537 -8.888 28.936 1.00 83.19 202 ILE A C 1
ATOM 1569 O O . ILE A 1 202 ? -25.397 -9.110 29.787 1.00 83.19 202 ILE A O 1
ATOM 1573 N N . GLU A 1 203 ? -24.158 -7.655 28.599 1.00 83.00 203 GLU A N 1
ATOM 1574 C CA . GLU A 1 203 ? -24.704 -6.458 29.245 1.00 83.00 203 GLU A CA 1
ATOM 1575 C C . GLU A 1 203 ? -26.199 -6.285 28.952 1.00 83.00 203 GLU A C 1
ATOM 1577 O O . GLU A 1 203 ? -26.995 -6.092 29.868 1.00 83.00 203 GLU A O 1
ATOM 1582 N N . GLU A 1 204 ? -26.625 -6.454 27.699 1.00 83.62 204 GLU A N 1
ATOM 1583 C CA . GLU A 1 204 ? -28.044 -6.424 27.322 1.00 83.62 204 GLU A CA 1
ATOM 1584 C C . GLU A 1 204 ? -28.860 -7.474 28.093 1.00 83.62 204 GLU A C 1
ATOM 1586 O O . GLU A 1 204 ? -29.960 -7.183 28.577 1.00 83.62 204 GLU A O 1
ATOM 1591 N N . ALA A 1 205 ? -28.316 -8.684 28.261 1.00 85.75 205 ALA A N 1
ATOM 1592 C CA . ALA A 1 205 ? -28.940 -9.734 29.058 1.00 85.75 205 ALA A CA 1
ATOM 1593 C C . ALA A 1 205 ? -28.993 -9.375 30.554 1.00 85.75 205 ALA A C 1
ATOM 1595 O O . ALA A 1 205 ? -30.017 -9.609 31.196 1.00 85.75 205 ALA A O 1
ATOM 1596 N N . ALA A 1 206 ? -27.940 -8.766 31.106 1.00 83.31 206 ALA A N 1
ATOM 1597 C CA . ALA A 1 206 ? -27.895 -8.318 32.498 1.00 83.31 206 ALA A CA 1
ATOM 1598 C C . ALA A 1 206 ? -28.894 -7.181 32.773 1.00 83.31 206 ALA A C 1
ATOM 1600 O O . ALA A 1 206 ? -29.617 -7.210 33.774 1.00 83.31 206 ALA A O 1
ATOM 1601 N N . VAL A 1 207 ? -28.998 -6.211 31.860 1.00 82.81 207 VAL A N 1
ATOM 1602 C CA . VAL A 1 207 ? -29.991 -5.130 31.913 1.00 82.81 207 VAL A CA 1
ATOM 1603 C C . VAL A 1 207 ? -31.406 -5.700 31.834 1.00 82.81 207 VAL A C 1
ATOM 1605 O O . VAL A 1 207 ? -32.277 -5.289 32.605 1.00 82.81 207 VAL A O 1
ATOM 1608 N N . LYS A 1 208 ? -31.646 -6.670 30.944 1.00 84.56 208 LYS A N 1
ATOM 1609 C CA . LYS A 1 208 ? -32.944 -7.343 30.825 1.00 84.56 208 LYS A CA 1
ATOM 1610 C C . LYS A 1 208 ? -33.305 -8.107 32.104 1.00 84.56 208 LYS A C 1
ATOM 1612 O O . LYS A 1 208 ? -34.395 -7.905 32.629 1.00 84.56 208 LYS A O 1
ATOM 1617 N N . ALA A 1 209 ? -32.373 -8.879 32.662 1.00 82.94 209 ALA A N 1
ATOM 1618 C CA . ALA A 1 209 ? -32.570 -9.608 33.914 1.00 82.94 209 ALA A CA 1
ATOM 1619 C C . ALA A 1 209 ? -32.838 -8.672 35.108 1.00 82.94 209 ALA A C 1
ATOM 1621 O O . ALA A 1 209 ? -33.705 -8.958 35.931 1.00 82.94 209 ALA A O 1
ATOM 1622 N N . ARG A 1 210 ? -32.158 -7.516 35.191 1.00 81.06 210 ARG A N 1
ATOM 1623 C CA . ARG A 1 210 ? -32.451 -6.486 36.207 1.00 81.06 210 ARG A CA 1
ATOM 1624 C C . ARG A 1 210 ? -33.851 -5.901 36.060 1.00 81.06 210 ARG A C 1
ATOM 1626 O O . ARG A 1 210 ? -34.520 -5.692 37.068 1.00 81.06 210 ARG A O 1
ATOM 1633 N N . LYS A 1 211 ? -34.297 -5.641 34.828 1.00 77.88 211 LYS A N 1
ATOM 1634 C CA . LYS A 1 211 ? -35.660 -5.159 34.564 1.00 77.88 211 LYS A CA 1
ATOM 1635 C C . LYS A 1 211 ? -36.707 -6.202 34.955 1.00 77.88 211 LYS A C 1
ATOM 1637 O O . LYS A 1 211 ? -37.695 -5.834 35.569 1.00 77.88 211 LYS A O 1
ATOM 1642 N N . GLU A 1 212 ? -36.476 -7.481 34.668 1.00 75.31 212 GLU A N 1
ATOM 1643 C CA . GLU A 1 212 ? -37.385 -8.580 35.033 1.00 75.31 212 GLU A CA 1
ATOM 1644 C C . GLU A 1 212 ? -37.429 -8.830 36.551 1.00 75.31 212 GLU A C 1
ATOM 1646 O O . GLU A 1 212 ? -38.509 -8.996 37.112 1.00 75.31 212 GLU A O 1
ATOM 1651 N N . ALA A 1 213 ? -36.287 -8.763 37.246 1.00 69.75 213 ALA A N 1
ATOM 1652 C CA . ALA A 1 213 ? -36.224 -8.871 38.707 1.00 69.75 213 ALA A CA 1
ATOM 1653 C C . ALA A 1 213 ? -36.849 -7.660 39.430 1.00 69.75 213 ALA A C 1
ATOM 1655 O O . ALA A 1 213 ? -37.421 -7.810 40.507 1.00 69.75 213 ALA A O 1
ATOM 1656 N N . GLY A 1 214 ? -36.773 -6.465 38.835 1.00 58.78 214 GLY A N 1
ATOM 1657 C CA . GLY A 1 214 ? -37.472 -5.268 39.316 1.00 58.78 214 GLY A CA 1
ATOM 1658 C C . GLY A 1 214 ? -38.980 -5.273 39.041 1.00 58.78 214 GLY A C 1
ATOM 1659 O O . GLY A 1 214 ? -39.689 -4.438 39.591 1.00 58.78 214 GLY A O 1
ATOM 1660 N N . ASN A 1 215 ? -39.465 -6.211 38.219 1.00 52.91 215 ASN A N 1
ATOM 1661 C CA . ASN A 1 215 ? -40.866 -6.344 37.826 1.00 52.91 215 ASN A CA 1
ATOM 1662 C C . ASN A 1 215 ? -41.542 -7.576 38.456 1.00 52.91 215 ASN A C 1
ATOM 1664 O O . ASN A 1 215 ? -42.562 -8.037 37.939 1.00 52.91 215 ASN A O 1
ATOM 1668 N N . LEU A 1 216 ? -41.000 -8.118 39.563 1.00 44.91 216 LEU A N 1
ATOM 1669 C CA . LEU A 1 216 ? -41.780 -9.025 40.410 1.00 44.91 216 LEU A CA 1
ATOM 1670 C C . LEU A 1 216 ? -43.075 -8.292 40.791 1.00 44.91 216 LEU A C 1
ATOM 1672 O O . LEU A 1 216 ? -42.979 -7.177 41.312 1.00 44.91 216 LEU A O 1
ATOM 1676 N N . PRO A 1 217 ? -44.267 -8.876 40.564 1.00 44.59 217 PRO A N 1
ATOM 1677 C CA . PRO A 1 217 ? -45.478 -8.291 41.099 1.00 44.59 217 PRO A CA 1
ATOM 1678 C C . PRO A 1 217 ? -45.266 -8.187 42.606 1.00 44.59 217 PRO A C 1
ATOM 1680 O O . PRO A 1 217 ? -44.976 -9.185 43.277 1.00 44.59 217 PRO A O 1
ATOM 1683 N N . ALA A 1 218 ? -45.362 -6.961 43.128 1.00 43.34 218 ALA A N 1
ATOM 1684 C CA . ALA A 1 218 ? -45.684 -6.770 44.527 1.00 43.34 218 ALA A CA 1
ATOM 1685 C C . ALA A 1 218 ? -46.783 -7.788 44.849 1.00 43.34 218 ALA A C 1
ATOM 1687 O O . ALA A 1 218 ? -47.710 -7.954 44.050 1.00 43.34 218 ALA A O 1
ATOM 1688 N N . LYS A 1 219 ? -46.589 -8.541 45.941 1.00 42.50 219 LYS A N 1
ATOM 1689 C CA . LYS A 1 219 ? -47.593 -9.432 46.538 1.00 42.50 219 LYS A CA 1
ATOM 1690 C C . LYS A 1 219 ? -48.986 -8.900 46.230 1.00 42.50 219 LYS A C 1
ATOM 1692 O O . LYS A 1 219 ? -49.155 -7.693 46.360 1.00 42.50 219 LYS A O 1
ATOM 1697 N N . GLU A 1 220 ? -49.934 -9.767 45.872 1.00 45.22 220 GLU A N 1
ATOM 1698 C CA . GLU A 1 220 ? -51.362 -9.436 45.896 1.00 45.22 220 GLU A CA 1
ATOM 1699 C C . GLU A 1 220 ? -51.660 -8.601 47.151 1.00 45.22 220 GLU A C 1
ATOM 1701 O O . GLU A 1 220 ? -51.819 -9.129 48.252 1.00 45.22 220 GLU A O 1
ATOM 1706 N N . GLU A 1 221 ? -51.663 -7.276 47.002 1.00 48.94 221 GLU A N 1
ATOM 1707 C CA . GLU A 1 221 ? -52.216 -6.357 47.972 1.00 48.94 221 GLU A CA 1
ATOM 1708 C C . GLU A 1 221 ? -53.708 -6.508 47.758 1.00 48.94 221 GLU A C 1
ATOM 1710 O O . GLU A 1 221 ? -54.330 -5.822 46.949 1.00 48.94 221 GLU A O 1
ATOM 1715 N N . VAL A 1 222 ? -54.260 -7.518 48.428 1.00 54.97 222 VAL A N 1
ATOM 1716 C CA . VAL A 1 222 ? -55.686 -7.588 48.698 1.00 54.97 222 VAL A CA 1
ATOM 1717 C C . VAL A 1 222 ? -56.059 -6.219 49.270 1.00 54.97 222 VAL A C 1
ATOM 1719 O O . VAL A 1 222 ? -55.504 -5.841 50.305 1.00 54.97 222 VAL A O 1
ATOM 1722 N N . PRO A 1 223 ? -56.938 -5.445 48.612 1.00 47.66 223 PRO A N 1
ATOM 1723 C CA . PRO A 1 223 ? -57.362 -4.162 49.145 1.00 47.66 223 PRO A CA 1
ATOM 1724 C C . PRO A 1 223 ? -57.926 -4.376 50.554 1.00 47.66 223 PRO A C 1
ATOM 1726 O O . PRO A 1 223 ? -58.839 -5.186 50.729 1.00 47.66 223 PRO A O 1
ATOM 1729 N N . GLU A 1 224 ? -57.419 -3.644 51.554 1.00 55.72 224 GLU A N 1
ATOM 1730 C CA . GLU A 1 224 ? -57.852 -3.710 52.970 1.00 55.72 224 GLU A CA 1
ATOM 1731 C C . GLU A 1 224 ? -59.366 -3.462 53.176 1.00 55.72 224 GLU A C 1
ATOM 1733 O O . GLU A 1 224 ? -59.891 -3.608 54.278 1.00 55.72 224 GLU A O 1
ATOM 1738 N N . GLN A 1 225 ? -60.097 -3.142 52.108 1.00 54.12 225 GLN A N 1
ATOM 1739 C CA . GLN A 1 225 ? -61.551 -3.021 52.058 1.00 54.12 225 GLN A CA 1
ATOM 1740 C C . GLN A 1 225 ? -62.326 -4.327 52.317 1.00 54.12 225 GLN A C 1
ATOM 1742 O O . GLN A 1 225 ? -63.536 -4.254 52.497 1.00 54.12 225 GLN A O 1
ATOM 1747 N N . TYR A 1 226 ? -61.670 -5.493 52.367 1.00 58.12 226 TYR A N 1
ATOM 1748 C CA . TYR A 1 226 ? -62.317 -6.793 52.623 1.00 58.12 226 TYR A CA 1
ATOM 1749 C C . TYR A 1 226 ? -62.104 -7.358 54.045 1.00 58.12 226 TYR A C 1
ATOM 1751 O O . TYR A 1 226 ? -62.447 -8.509 54.297 1.00 58.12 226 TYR A O 1
ATOM 1759 N N . LEU A 1 227 ? -61.550 -6.579 54.986 1.00 61.72 227 LEU A N 1
ATOM 1760 C CA . LEU A 1 227 ? -61.227 -7.031 56.359 1.00 61.72 227 LEU A CA 1
ATOM 1761 C C . LEU A 1 227 ? -62.113 -6.432 57.474 1.00 61.72 227 LEU A C 1
ATOM 1763 O O . LEU A 1 227 ? -61.761 -6.483 58.651 1.00 61.72 227 LEU A O 1
ATOM 1767 N N . ARG A 1 228 ? -63.281 -5.891 57.120 1.00 65.00 228 ARG A N 1
ATOM 1768 C CA . ARG A 1 228 ? -64.410 -5.622 58.033 1.00 65.00 228 ARG A CA 1
ATOM 1769 C C . ARG A 1 228 ? -65.652 -6.094 57.279 1.00 65.00 228 ARG A C 1
ATOM 1771 O O . ARG A 1 228 ? -65.851 -5.633 56.164 1.00 65.00 228 ARG A O 1
ATOM 1778 N N . GLU A 1 229 ? -66.362 -7.137 57.684 1.00 57.12 229 GLU A N 1
ATOM 1779 C CA . GLU A 1 229 ? -67.281 -7.354 58.825 1.00 57.12 229 GLU A CA 1
ATOM 1780 C C . GLU A 1 229 ? -67.440 -8.906 58.924 1.00 57.12 229 GLU A C 1
ATOM 1782 O O . GLU A 1 229 ? -67.246 -9.576 57.909 1.00 57.12 229 GLU A O 1
ATOM 1787 N N . ASP A 1 230 ? -67.648 -9.619 60.038 1.00 54.72 230 ASP A N 1
ATOM 1788 C CA . ASP A 1 230 ? -68.354 -9.421 61.317 1.00 54.72 230 ASP A CA 1
ATOM 1789 C C . ASP A 1 230 ? -67.544 -9.943 62.527 1.00 54.72 230 ASP A C 1
ATOM 1791 O O . ASP A 1 230 ? -66.790 -10.935 62.367 1.00 54.72 230 ASP A O 1
#

Nearest PDB structures (foldseek):
  4tx5-assembly1_A  TM=9.806E-01  e=3.544E-12  Homo sapiens
  4tx5-assembly1_B  TM=9.886E-01  e=9.925E-12  Homo sapiens
  8auw-assembly1_D  TM=9.841E-01  e=2.639E-11  Homo sapiens
  1g73-assembly2_B  TM=9.100E-01  e=1.423E-11  Homo sapiens
  6jx6-assembly1_A  TM=9.667E-01  e=1.600E-10  Homo sapiens

pLDDT: mean 80.94, std 22.31, range [32.72, 98.75]

Radius of gyration: 38.37 Å; Cα contacts (8 Å, |Δi|>4): 129; chains: 1; bounding box: 133×61×100 Å